Protein AF-A0A843CKK2-F1 (afdb_monomer_lite)

Secondary structure (DSSP, 8-state):
--------------------------------------------------SS-SSTT---PPEEE-HHHHH-S-B-TTSSBPGGGSTTTT----SSS-GGGPPPSSSPPTTBPTT-S-SEEE-TTS-EEESEEEEEEEEE---EEEEEESB--TTBTTPBPGGG--EEEEEEEEE-TT----BTTBGGGGGGEEEEEE-HHHHHTTSSSTTSTT-HHHHHHHS--TTSTTTTSSSPPGGG-EEEEEEEEE-STTTT-TTTTT--EEEEEEEEEEE------------GGG----TT---

Sequence (299 aa):
MNLGSGRIRHLTDLKIPITILSAALLLVSLGGDLGSFSTLASNGIAAASSLGSWNPNVNCTPTIVSIEQILGNQPNSMGGATQSGSIFNPGITSPVGSAKRWLTPGTTPQGWVSPGPPCTITNANGQVVSSFVEVHRVQRSYLLNEDYAVIYDPVNGGSSYPSGMNLSDTTTNIFTPGYTTCSSTNTTGCMHTIHMEFDHDWKAAGYCGPNTSCDPYAMAQATPSAYASNCQKTPVPSACFIDIQGFVYWDQDSSSDAIHSFSGWEIHPLTAWRISTASPSFSLAANPSSLSLLPGQSG

pLDDT: mean 81.95, std 24.3, range [29.44, 98.56]

Structure (mmCIF, N/CA/C/O backbone):
data_AF-A0A843CKK2-F1
#
_entry.id   AF-A0A843CKK2-F1
#
loop_
_atom_site.group_PDB
_atom_site.id
_atom_site.type_symbol
_atom_site.label_atom_id
_atom_site.label_alt_id
_atom_site.label_comp_id
_atom_site.label_asym_id
_atom_site.label_entity_id
_atom_site.label_seq_id
_atom_site.pdbx_PDB_ins_code
_atom_site.Cartn_x
_atom_site.Cartn_y
_atom_site.Cartn_z
_atom_site.occupancy
_atom_site.B_iso_or_equiv
_atom_site.auth_seq_id
_atom_site.auth_comp_id
_atom_site.auth_asym_id
_atom_site.auth_atom_id
_atom_site.pdbx_PDB_model_num
ATOM 1 N N . MET A 1 1 ? 45.906 58.363 -45.831 1.00 38.06 1 MET A N 1
ATOM 2 C CA . MET A 1 1 ? 45.612 57.596 -47.063 1.00 38.06 1 MET A CA 1
ATOM 3 C C . MET A 1 1 ? 44.356 56.784 -46.761 1.00 38.06 1 MET A C 1
ATOM 5 O O . MET A 1 1 ? 44.427 55.943 -45.883 1.00 38.06 1 MET A O 1
ATOM 9 N N . ASN A 1 2 ? 43.167 57.328 -47.052 1.00 31.45 2 ASN A N 1
ATOM 10 C CA . ASN A 1 2 ? 42.344 57.087 -48.260 1.00 31.45 2 ASN A CA 1
ATOM 11 C C . ASN A 1 2 ? 42.007 55.600 -48.473 1.00 31.45 2 ASN A C 1
ATOM 13 O O . ASN A 1 2 ? 42.931 54.804 -48.516 1.00 31.45 2 ASN A O 1
ATOM 17 N N . LEU A 1 3 ? 40.768 55.159 -48.722 1.00 36.25 3 LEU A N 1
ATOM 18 C CA . LEU A 1 3 ? 39.429 55.777 -48.806 1.00 36.25 3 LEU A CA 1
ATOM 19 C C . LEU A 1 3 ? 38.427 54.629 -49.096 1.00 36.25 3 LEU A C 1
ATOM 21 O O . LEU A 1 3 ? 38.821 53.627 -49.686 1.00 36.25 3 LEU A O 1
ATOM 25 N N . GLY A 1 4 ? 37.141 54.819 -48.781 1.00 33.06 4 GLY A N 1
ATOM 26 C CA . GLY A 1 4 ? 36.018 54.000 -49.280 1.00 33.06 4 GLY A CA 1
ATOM 27 C C . GLY A 1 4 ? 34.887 53.898 -48.248 1.00 33.06 4 GLY A C 1
ATOM 28 O O . GLY A 1 4 ? 34.908 52.993 -47.429 1.00 33.06 4 GLY A O 1
ATOM 29 N N . SER A 1 5 ? 34.055 54.928 -48.031 1.00 34.16 5 SER A N 1
ATOM 30 C CA . SER A 1 5 ? 32.858 55.343 -48.807 1.00 34.16 5 SER A CA 1
ATOM 31 C C . SER A 1 5 ? 31.752 54.261 -48.805 1.00 34.16 5 SER A C 1
ATOM 33 O O . SER A 1 5 ? 32.013 53.148 -49.228 1.00 34.16 5 SER A O 1
ATOM 35 N N . GLY A 1 6 ? 30.512 54.481 -48.349 1.00 29.44 6 GLY A N 1
ATOM 36 C CA . GLY A 1 6 ? 29.795 55.741 -48.197 1.00 29.44 6 GLY A CA 1
ATOM 37 C C . GLY A 1 6 ? 28.525 55.675 -47.332 1.00 29.44 6 GLY A C 1
ATOM 38 O O . GLY A 1 6 ? 28.128 54.652 -46.783 1.00 29.44 6 GLY A O 1
ATOM 39 N N . ARG A 1 7 ? 27.934 56.861 -47.206 1.00 35.97 7 ARG A N 1
ATOM 40 C CA . ARG A 1 7 ? 26.715 57.272 -46.486 1.00 35.97 7 ARG A CA 1
ATOM 41 C C . ARG A 1 7 ? 25.589 57.375 -47.545 1.00 35.97 7 ARG A C 1
ATOM 43 O O . ARG A 1 7 ? 25.933 57.648 -48.690 1.00 35.97 7 ARG A O 1
ATOM 50 N N . ILE A 1 8 ? 24.286 57.211 -47.249 1.00 35.25 8 ILE A N 1
ATOM 51 C CA . ILE A 1 8 ? 23.277 58.308 -47.204 1.00 35.25 8 ILE A CA 1
ATOM 52 C C . ILE A 1 8 ? 21.806 57.780 -47.274 1.00 35.25 8 ILE A C 1
ATOM 54 O O . ILE A 1 8 ? 21.480 57.005 -48.159 1.00 35.25 8 ILE A O 1
ATOM 58 N N . ARG A 1 9 ? 20.962 58.323 -46.367 1.00 32.75 9 ARG A N 1
ATOM 59 C CA . ARG A 1 9 ? 19.519 58.733 -46.394 1.00 32.75 9 ARG A CA 1
ATOM 60 C C . ARG A 1 9 ? 18.344 57.774 -46.720 1.00 32.75 9 ARG A C 1
ATOM 62 O O . ARG A 1 9 ? 18.149 57.326 -47.836 1.00 32.75 9 ARG A O 1
ATOM 69 N N . HIS A 1 10 ? 17.468 57.671 -45.712 1.00 33.56 10 HIS A N 1
ATOM 70 C CA . HIS A 1 10 ? 16.022 57.981 -45.650 1.00 33.56 10 HIS A CA 1
ATOM 71 C C . HIS A 1 10 ? 15.242 58.539 -46.875 1.00 33.56 10 HIS A C 1
ATOM 73 O O . HIS A 1 10 ? 15.675 59.526 -47.467 1.00 33.56 10 HIS A O 1
ATOM 79 N N . LEU A 1 11 ? 13.996 58.024 -46.998 1.00 34.25 11 LEU A N 1
ATOM 80 C CA . LEU A 1 11 ? 12.674 58.644 -47.308 1.00 34.25 11 LEU A CA 1
ATOM 81 C C . LEU A 1 11 ? 11.892 58.086 -48.528 1.00 34.25 11 LEU A C 1
ATOM 83 O O . LEU A 1 11 ? 12.338 58.176 -49.662 1.00 34.25 11 LEU A O 1
ATOM 87 N N . THR A 1 12 ? 10.685 57.592 -48.195 1.00 33.84 12 THR A N 1
ATOM 88 C CA . THR A 1 12 ? 9.353 57.747 -48.841 1.00 33.84 12 THR A CA 1
ATOM 89 C C . THR A 1 12 ? 9.099 57.320 -50.283 1.00 33.84 12 THR A C 1
ATOM 91 O O . THR A 1 12 ? 9.665 57.887 -51.205 1.00 33.84 12 THR A O 1
ATOM 94 N N . ASP A 1 13 ? 8.115 56.423 -50.445 1.00 32.38 13 ASP A N 1
ATOM 95 C CA . ASP A 1 13 ? 6.861 56.572 -51.226 1.00 32.38 13 ASP A CA 1
ATOM 96 C C . ASP A 1 13 ? 6.210 55.163 -51.343 1.00 32.38 13 ASP A C 1
ATOM 98 O O . ASP A 1 13 ? 6.929 54.176 -51.417 1.00 32.38 13 ASP A O 1
ATOM 102 N N . LEU A 1 14 ? 4.891 54.908 -51.285 1.00 32.91 14 LEU A N 1
ATOM 103 C CA . LEU A 1 14 ? 3.842 55.462 -52.143 1.00 32.91 14 LEU A CA 1
ATOM 104 C C . LEU A 1 14 ? 2.416 54.982 -51.695 1.00 32.91 14 LEU A C 1
ATOM 106 O O . LEU A 1 14 ? 2.149 53.788 -51.650 1.00 32.91 14 LEU A O 1
ATOM 110 N N . LYS A 1 15 ? 1.527 55.948 -51.404 1.00 30.61 15 LYS A N 1
ATOM 111 C CA . LYS A 1 15 ? 0.087 56.132 -51.770 1.00 30.61 15 LYS A CA 1
ATOM 112 C C . LYS A 1 15 ? -1.021 55.063 -51.533 1.00 30.61 15 LYS A C 1
ATOM 114 O O . LYS A 1 15 ? -1.020 53.978 -52.098 1.00 30.61 15 LYS A O 1
ATOM 119 N N . ILE A 1 16 ? -2.076 55.529 -50.840 1.00 39.84 16 ILE A N 1
ATOM 120 C CA . ILE A 1 16 ? -3.481 55.041 -50.753 1.00 39.84 16 ILE A CA 1
ATOM 121 C C . ILE A 1 16 ? -4.304 55.650 -51.930 1.00 39.84 16 ILE A C 1
ATOM 123 O O . ILE A 1 16 ? -3.901 56.713 -52.417 1.00 39.84 16 ILE A O 1
ATOM 127 N N . PRO A 1 17 ? -5.427 55.051 -52.408 1.00 41.12 17 PRO A N 1
ATOM 128 C CA . PRO A 1 17 ? -6.765 55.527 -51.990 1.00 41.12 17 PRO A CA 1
ATOM 129 C C . PRO A 1 17 ? -7.879 54.451 -51.851 1.00 41.12 17 PRO A C 1
ATOM 131 O O . PRO A 1 17 ? -7.793 53.337 -52.356 1.00 41.12 17 PRO A O 1
ATOM 134 N N . ILE A 1 18 ? -8.940 54.864 -51.145 1.00 43.78 18 ILE A N 1
ATOM 135 C CA . ILE A 1 18 ? -10.188 54.190 -50.725 1.00 43.78 18 ILE A CA 1
ATOM 136 C C . ILE A 1 18 ? -11.327 54.441 -51.738 1.00 43.78 18 ILE A C 1
ATOM 138 O O . ILE A 1 18 ? -11.412 55.559 -52.245 1.00 43.78 18 ILE A O 1
ATOM 142 N N . THR A 1 19 ? -12.282 53.510 -51.934 1.00 35.22 19 THR A N 1
ATOM 143 C CA . THR A 1 19 ? -13.713 53.853 -52.187 1.00 35.22 19 THR A CA 1
ATOM 144 C C . THR A 1 19 ? -14.697 52.699 -51.891 1.00 35.22 19 THR A C 1
ATOM 146 O O . THR A 1 19 ? -14.355 51.529 -52.017 1.00 35.22 19 THR A O 1
ATOM 149 N N . ILE A 1 20 ? -15.911 53.077 -51.466 1.00 39.88 20 ILE A N 1
ATOM 150 C CA . ILE A 1 20 ? -17.022 52.323 -50.837 1.00 39.88 20 ILE A CA 1
ATOM 151 C C . ILE A 1 20 ? -18.210 52.192 -51.817 1.00 39.88 20 ILE A C 1
ATOM 153 O O . ILE A 1 20 ? -18.406 53.106 -52.616 1.00 39.88 20 ILE A O 1
ATOM 157 N N . LEU A 1 21 ? -19.075 51.170 -51.682 1.00 30.28 21 LEU A N 1
ATOM 158 C CA . LEU A 1 21 ? -20.507 51.295 -52.026 1.00 30.28 21 LEU A CA 1
ATOM 159 C C . LEU A 1 21 ? -21.414 50.399 -51.149 1.00 30.28 21 LEU A C 1
ATOM 161 O O . LEU A 1 21 ? -21.085 49.249 -50.872 1.00 30.28 21 LEU A O 1
ATOM 165 N N . SER A 1 22 ? -22.555 50.956 -50.735 1.00 36.00 22 SER A N 1
ATOM 166 C CA . SER A 1 22 ? -23.538 50.442 -49.763 1.00 36.00 22 SER A CA 1
ATOM 167 C C . SER A 1 22 ? -24.896 50.156 -50.430 1.00 36.00 22 SER A C 1
AT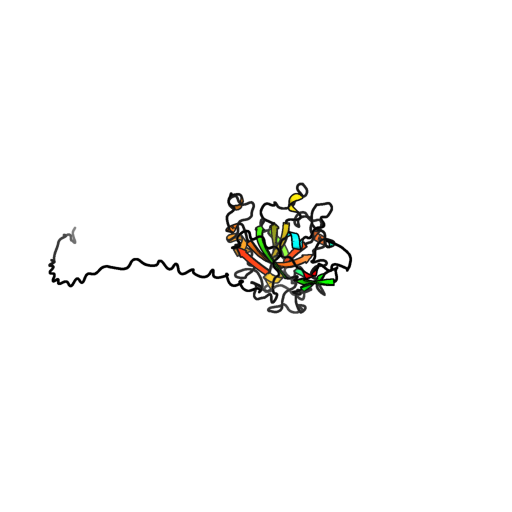OM 169 O O . SER A 1 22 ? -25.231 50.871 -51.370 1.00 36.00 22 SER A O 1
ATOM 171 N N . ALA A 1 23 ? -25.728 49.246 -49.892 1.00 30.91 23 ALA A N 1
ATOM 172 C CA . ALA A 1 23 ? -27.203 49.378 -49.856 1.00 30.91 23 ALA A CA 1
ATOM 173 C C . ALA A 1 23 ? -27.867 48.321 -48.945 1.00 30.91 23 ALA A C 1
ATOM 175 O O . ALA A 1 23 ? -27.452 47.168 -48.894 1.00 30.91 23 ALA A O 1
ATOM 176 N N . ALA A 1 24 ? -28.899 48.760 -48.224 1.00 35.34 24 ALA A N 1
ATOM 177 C CA . ALA A 1 24 ? -29.603 48.094 -47.131 1.00 35.34 24 ALA A CA 1
ATOM 178 C C . ALA A 1 24 ? -30.862 47.322 -47.573 1.00 35.34 24 ALA A C 1
ATOM 180 O O . ALA A 1 24 ? -31.474 47.676 -48.577 1.00 35.34 24 ALA A O 1
ATOM 181 N N . LEU A 1 25 ? -31.334 46.384 -46.738 1.00 33.25 25 LEU A N 1
ATOM 182 C CA . LEU A 1 25 ? -32.773 46.170 -46.536 1.00 33.25 25 LEU A CA 1
ATOM 183 C C . LEU A 1 25 ? -33.059 45.723 -45.092 1.00 33.25 25 LEU A C 1
ATOM 185 O O . LEU A 1 25 ? -32.500 44.745 -44.602 1.00 33.25 25 LEU A O 1
ATOM 189 N N . LEU A 1 26 ? -33.927 46.485 -44.428 1.00 34.00 26 LEU A N 1
ATOM 190 C CA . LEU A 1 26 ? -34.445 46.290 -43.076 1.00 34.00 26 LEU A CA 1
ATOM 191 C C . LEU A 1 26 ? -35.888 45.766 -43.203 1.00 34.00 26 LEU A C 1
ATOM 193 O O . LEU A 1 26 ? -36.669 46.352 -43.952 1.00 34.00 26 LEU A O 1
ATOM 197 N N . LEU A 1 27 ? -36.265 44.724 -42.460 1.00 33.16 27 LEU A N 1
ATOM 198 C CA . LEU A 1 27 ? -37.665 44.335 -42.235 1.00 33.16 27 LEU A CA 1
ATOM 199 C C . LEU A 1 27 ? -37.883 44.127 -40.730 1.00 33.16 27 LEU A C 1
ATOM 201 O O . LEU A 1 27 ? -37.124 43.420 -40.073 1.00 33.16 27 LEU A O 1
ATOM 205 N N . VAL A 1 28 ? -38.903 44.806 -40.200 1.00 38.19 28 VAL A N 1
ATOM 206 C CA . VAL A 1 28 ? -39.280 44.907 -38.781 1.00 38.19 28 VAL A CA 1
ATOM 207 C C . VAL A 1 28 ? -40.579 44.137 -38.529 1.00 38.19 28 VAL A C 1
ATOM 209 O O . VAL A 1 28 ? -41.526 44.291 -39.295 1.00 38.19 28 VAL A O 1
ATOM 212 N N . SER A 1 29 ? -40.651 43.370 -37.434 1.00 33.25 29 SER A N 1
ATOM 213 C CA . SER A 1 29 ? -41.799 43.240 -36.493 1.00 33.25 29 SER A CA 1
ATOM 214 C C . SER A 1 29 ? -41.454 42.157 -35.448 1.00 33.25 29 SER A C 1
ATOM 216 O O . SER A 1 29 ? -41.072 41.056 -35.816 1.00 33.25 29 SER A O 1
ATOM 218 N N . LEU A 1 30 ? -41.234 42.482 -34.166 1.00 38.78 30 LEU A N 1
ATOM 219 C CA . LEU A 1 30 ? -42.186 42.703 -33.058 1.00 38.78 30 LEU A CA 1
ATOM 220 C C . LEU A 1 30 ? -43.120 41.516 -32.751 1.00 38.78 30 LEU A C 1
ATOM 222 O O . LEU A 1 30 ? -44.099 41.304 -33.457 1.00 38.78 30 LEU A O 1
ATOM 226 N N . GLY A 1 31 ? -42.873 40.867 -31.603 1.00 32.88 31 GLY A N 1
ATOM 227 C CA . GLY A 1 31 ? -43.899 40.198 -30.793 1.00 32.88 31 GLY A CA 1
ATOM 228 C C . GLY A 1 31 ? -43.582 38.759 -30.377 1.00 32.88 31 GLY A C 1
ATOM 229 O O . GLY A 1 31 ? -43.724 37.852 -31.188 1.00 32.88 31 GLY A O 1
ATOM 230 N N . GLY A 1 32 ? -43.248 38.544 -29.096 1.00 32.09 32 GLY A N 1
ATOM 231 C CA . GLY A 1 32 ? -43.342 37.221 -28.466 1.00 32.09 32 GLY A CA 1
ATOM 232 C C . GLY A 1 32 ? -42.340 36.936 -27.346 1.00 32.09 32 GLY A C 1
ATOM 233 O O . GLY A 1 32 ? -41.494 36.066 -27.502 1.00 32.09 32 GLY A O 1
ATOM 234 N N . ASP A 1 33 ? -42.457 37.630 -26.212 1.00 42.53 33 ASP A N 1
ATOM 235 C CA . ASP A 1 33 ? -41.947 37.137 -24.925 1.00 42.53 33 ASP A CA 1
ATOM 236 C C . ASP A 1 33 ? -42.843 35.974 -24.477 1.00 42.53 33 ASP A C 1
ATOM 238 O O . ASP A 1 33 ? -43.975 36.230 -24.079 1.00 42.53 33 ASP A O 1
ATOM 242 N N . LEU A 1 34 ? -42.379 34.722 -24.556 1.00 37.19 34 LEU A N 1
ATOM 243 C CA . LEU A 1 34 ? -42.888 33.591 -23.765 1.00 37.19 34 LEU A CA 1
ATOM 244 C C . LEU A 1 34 ? -41.840 32.461 -23.722 1.00 37.19 34 LEU A C 1
ATOM 246 O O . LEU A 1 34 ? -41.624 31.761 -24.707 1.00 37.19 34 LEU A O 1
ATOM 250 N N . GLY A 1 35 ? -41.268 32.231 -22.536 1.00 34.62 35 GLY A N 1
ATOM 251 C CA . GLY A 1 35 ? -40.745 30.922 -22.135 1.00 34.62 35 GLY A CA 1
ATOM 252 C C . GLY A 1 35 ? -39.235 30.726 -22.245 1.00 34.62 35 GLY A C 1
ATOM 253 O O . GLY A 1 35 ? -38.755 30.019 -23.128 1.00 34.62 35 GLY A O 1
ATOM 254 N N . SER A 1 36 ? -38.494 31.222 -21.251 1.00 33.81 36 SER A N 1
ATOM 255 C CA . SER A 1 36 ? -37.243 30.588 -20.827 1.00 33.81 36 SER A CA 1
ATOM 256 C C . SER A 1 36 ? -37.541 29.152 -20.390 1.00 33.81 36 SER A C 1
ATOM 258 O O . SER A 1 36 ? -37.839 28.894 -19.225 1.00 33.81 36 SER A O 1
ATOM 260 N N . PHE A 1 37 ? -37.474 28.200 -21.316 1.00 36.06 37 PHE A N 1
ATOM 261 C CA . PHE A 1 37 ? -37.291 26.806 -20.946 1.00 36.06 37 PHE A CA 1
ATOM 262 C C . PHE A 1 37 ? -35.814 26.629 -20.634 1.00 36.06 37 PHE A C 1
ATOM 264 O O . PHE A 1 37 ? -34.988 26.411 -21.517 1.00 36.06 37 PHE A O 1
ATOM 271 N N . SER A 1 38 ? -35.491 26.753 -19.347 1.00 35.84 38 SER A N 1
ATOM 272 C CA . SER A 1 38 ? -34.307 26.128 -18.781 1.00 35.84 38 SER A CA 1
ATOM 273 C C . SER A 1 38 ? -34.329 24.669 -19.218 1.00 35.84 38 SER A C 1
ATOM 275 O O . SER A 1 38 ? -35.110 23.870 -18.699 1.00 35.84 38 SER A O 1
ATOM 277 N N . THR A 1 39 ? -33.494 24.304 -20.189 1.00 33.16 39 THR A N 1
ATOM 278 C CA . THR A 1 39 ? -33.102 22.912 -20.344 1.00 33.16 39 THR A CA 1
ATOM 279 C C . THR A 1 39 ? -32.391 22.562 -19.049 1.00 33.16 39 THR A C 1
ATOM 281 O O . THR A 1 39 ? -31.235 22.934 -18.846 1.00 33.16 39 THR A O 1
ATOM 284 N N . LEU A 1 40 ? -33.129 21.920 -18.143 1.00 38.69 40 LEU A N 1
ATOM 285 C CA . LEU A 1 40 ? -32.581 21.078 -17.097 1.00 38.69 40 LEU A CA 1
ATOM 286 C C . LEU A 1 40 ? -31.635 20.123 -17.818 1.00 38.69 40 LEU A C 1
ATOM 288 O O . LEU A 1 40 ? -32.061 19.110 -18.371 1.00 38.69 40 LEU A O 1
ATOM 292 N N . ALA A 1 41 ? -30.358 20.498 -17.886 1.00 37.28 41 ALA A N 1
ATOM 293 C CA . ALA A 1 41 ? -29.301 19.549 -18.127 1.00 37.28 41 ALA A CA 1
ATOM 294 C C . ALA A 1 41 ? -29.445 18.564 -16.977 1.00 37.28 41 ALA A C 1
ATOM 296 O O . ALA A 1 41 ? -29.167 18.891 -15.822 1.00 37.28 41 ALA A O 1
ATOM 297 N N . SER A 1 42 ? -30.030 17.411 -17.299 1.00 37.25 42 SER A N 1
ATOM 298 C CA . SER A 1 42 ? -30.099 16.261 -16.423 1.00 37.25 42 SER A CA 1
ATOM 299 C C . SER A 1 42 ? -28.740 16.143 -15.769 1.00 37.25 42 SER A C 1
ATOM 301 O O . SER A 1 42 ? -27.744 16.048 -16.491 1.00 37.25 42 SER A O 1
ATOM 303 N N . ASN A 1 43 ? -28.718 16.204 -14.436 1.00 39.78 43 ASN A N 1
ATOM 304 C CA . ASN A 1 43 ? -27.580 15.797 -13.637 1.00 39.78 43 ASN A CA 1
ATOM 305 C C . ASN A 1 43 ? -27.019 14.540 -14.289 1.00 39.78 43 ASN A C 1
ATOM 307 O O . ASN A 1 43 ? -27.630 13.472 -14.211 1.00 39.78 43 ASN A O 1
ATOM 311 N N . GLY A 1 44 ? -25.896 14.696 -14.988 1.00 32.69 44 GLY A N 1
ATOM 312 C CA . GLY A 1 44 ? -25.059 13.576 -15.330 1.00 32.69 44 GLY A CA 1
ATOM 313 C C . GLY A 1 44 ? -24.655 13.030 -13.982 1.00 32.69 44 GLY A C 1
ATOM 314 O O . GLY A 1 44 ? -23.774 13.584 -13.331 1.00 32.69 44 GLY A O 1
ATOM 315 N N . ILE A 1 45 ? -25.377 12.009 -13.523 1.00 38.41 45 ILE A N 1
ATOM 316 C CA . ILE A 1 45 ? -24.856 11.058 -12.561 1.00 38.41 45 ILE A CA 1
ATOM 317 C C . ILE A 1 45 ? -23.510 10.703 -13.168 1.00 38.41 45 ILE A C 1
ATOM 319 O O . ILE A 1 45 ? -23.469 10.110 -14.248 1.00 38.41 45 ILE A O 1
ATOM 323 N N . ALA A 1 46 ? -22.436 11.213 -12.565 1.00 40.06 46 ALA A N 1
ATOM 324 C CA . ALA A 1 46 ? -21.094 10.839 -12.944 1.00 40.06 46 ALA A CA 1
ATOM 325 C C . ALA A 1 46 ? -21.114 9.315 -12.956 1.00 40.06 46 ALA A C 1
ATOM 327 O O . ALA A 1 46 ? -21.377 8.692 -11.925 1.00 40.06 46 ALA A O 1
ATOM 328 N N . ALA A 1 47 ? -20.998 8.739 -14.153 1.00 36.81 47 ALA A N 1
ATOM 329 C CA . ALA A 1 47 ? -20.915 7.306 -14.315 1.00 36.81 47 ALA A CA 1
ATOM 330 C C . ALA A 1 47 ? -19.845 6.838 -13.332 1.00 36.81 47 ALA A C 1
ATOM 332 O O . ALA A 1 47 ? -18.751 7.408 -13.338 1.00 36.81 47 ALA A O 1
ATOM 333 N N . ALA A 1 48 ? -20.198 5.899 -12.449 1.00 42.44 48 ALA A N 1
ATOM 334 C CA . ALA A 1 48 ? -19.264 5.292 -11.517 1.00 42.44 48 ALA A CA 1
ATOM 335 C C . ALA A 1 48 ? -18.003 4.933 -12.309 1.00 42.44 48 ALA A C 1
ATOM 337 O O . ALA A 1 48 ? -18.039 4.082 -13.201 1.00 42.44 48 ALA A O 1
ATOM 338 N N . SER A 1 49 ? -16.934 5.693 -12.073 1.00 45.12 49 SER A N 1
ATOM 339 C CA . SER A 1 49 ? -15.656 5.486 -12.728 1.00 45.12 49 SER A CA 1
ATOM 340 C C . SER A 1 49 ? -15.213 4.065 -12.401 1.00 45.12 49 SER A C 1
ATOM 342 O O . SER A 1 49 ? -15.386 3.606 -11.275 1.00 45.12 49 SER A O 1
ATOM 344 N N . SER A 1 50 ? -14.769 3.349 -13.435 1.00 47.09 50 SER A N 1
ATOM 345 C CA . SER A 1 50 ? -14.491 1.909 -13.460 1.00 47.09 50 SER A CA 1
ATOM 346 C C . SER A 1 50 ? -14.157 1.301 -12.090 1.00 47.09 50 SER A C 1
ATOM 348 O O . SER A 1 50 ? -13.105 1.608 -11.534 1.00 47.09 50 SER A O 1
ATOM 350 N N . LEU A 1 51 ? -15.007 0.387 -11.602 1.00 70.94 51 LEU A N 1
ATOM 351 C CA . LEU A 1 51 ? -14.824 -0.420 -10.379 1.00 70.94 51 LEU A CA 1
ATOM 352 C C . LEU A 1 51 ? -13.628 -1.400 -10.462 1.00 70.94 51 LEU A C 1
ATOM 354 O O . LEU A 1 51 ? -13.633 -2.443 -9.826 1.00 70.94 51 LEU A O 1
ATOM 358 N N . GLY A 1 52 ? -12.635 -1.134 -11.305 1.00 89.31 52 GLY A N 1
ATOM 359 C CA . GLY A 1 52 ? -11.451 -1.966 -11.475 1.00 89.31 52 GLY A CA 1
ATOM 360 C C . GLY A 1 52 ? -10.226 -1.325 -10.839 1.00 89.31 52 GLY A C 1
ATOM 361 O O . GLY A 1 52 ? -10.203 -0.129 -10.538 1.00 89.31 52 GLY A O 1
ATOM 362 N N . SER A 1 53 ? -9.184 -2.131 -10.675 1.00 95.81 53 SER A N 1
ATOM 363 C CA . SER A 1 53 ? -7.859 -1.628 -10.338 1.00 95.81 53 SER A CA 1
ATOM 364 C C . SER A 1 53 ? -7.372 -0.563 -11.333 1.00 95.81 53 SER A C 1
ATOM 366 O O . SER A 1 53 ? -7.536 -0.699 -12.547 1.00 95.81 53 SER A O 1
ATOM 368 N N . TRP A 1 54 ? -6.711 0.476 -10.824 1.00 96.94 54 TRP A N 1
ATOM 369 C CA . TRP A 1 54 ? -5.965 1.454 -11.621 1.00 96.94 54 TRP A CA 1
ATOM 370 C C . TRP A 1 54 ? -4.592 0.925 -12.046 1.00 96.94 54 TRP A C 1
ATOM 372 O O . TRP A 1 54 ? -3.963 1.498 -12.937 1.00 96.94 54 TRP A O 1
ATOM 382 N N . ASN A 1 55 ? -4.097 -0.141 -11.413 1.00 96.75 55 ASN A N 1
ATOM 383 C CA . ASN A 1 55 ? -2.894 -0.849 -11.839 1.00 96.75 55 ASN A CA 1
ATOM 384 C C . ASN A 1 55 ? -3.277 -1.997 -12.788 1.00 96.75 55 ASN A C 1
ATOM 386 O O . ASN A 1 55 ? -3.977 -2.915 -12.349 1.00 96.75 55 ASN A O 1
ATOM 390 N N . PRO A 1 56 ? -2.805 -2.000 -14.049 1.00 95.44 56 PRO A N 1
ATOM 391 C CA . PRO A 1 56 ? -3.145 -3.041 -15.020 1.00 95.44 56 PRO A CA 1
ATOM 392 C C . PRO A 1 56 ? -2.613 -4.431 -14.644 1.00 95.44 56 PRO A C 1
ATOM 394 O O . PRO A 1 56 ? -3.098 -5.424 -15.179 1.00 95.44 56 PRO A O 1
ATOM 397 N N . ASN A 1 57 ? -1.650 -4.521 -13.722 1.00 96.12 57 ASN A N 1
ATOM 398 C CA . ASN A 1 57 ? -1.143 -5.795 -13.216 1.00 96.12 57 ASN A CA 1
ATOM 399 C C . ASN A 1 57 ? -2.048 -6.395 -12.130 1.00 96.12 57 ASN A C 1
ATOM 401 O O . ASN A 1 57 ? -1.818 -7.520 -11.705 1.00 96.12 57 ASN A O 1
ATOM 405 N N . VAL A 1 58 ? -3.084 -5.694 -11.663 1.00 96.75 58 VAL A N 1
ATOM 406 C CA . VAL A 1 58 ? -4.012 -6.205 -10.644 1.00 96.75 58 VAL A CA 1
ATOM 407 C C . VAL A 1 58 ? -5.379 -6.433 -11.265 1.00 96.75 58 VAL A C 1
ATOM 409 O O . VAL A 1 58 ? -6.063 -5.493 -11.657 1.00 96.75 58 VAL A O 1
ATOM 412 N N . ASN A 1 59 ? -5.817 -7.689 -11.295 1.00 94.81 59 ASN A N 1
ATOM 413 C CA . ASN A 1 59 ? -7.131 -8.072 -11.815 1.00 94.81 59 ASN A CA 1
ATOM 414 C C . ASN A 1 59 ? -8.185 -8.217 -10.700 1.00 94.81 59 ASN A C 1
ATOM 416 O O . ASN A 1 59 ? -9.015 -9.125 -10.723 1.00 94.81 59 ASN A O 1
ATOM 420 N N . CYS A 1 60 ? -8.119 -7.344 -9.694 1.00 96.00 60 CYS A N 1
ATOM 421 C CA . CYS A 1 60 ? -9.074 -7.286 -8.593 1.00 96.00 60 CYS A CA 1
ATOM 422 C C . CYS A 1 60 ? -9.992 -6.066 -8.736 1.00 96.00 60 CYS A C 1
ATOM 424 O O . CYS A 1 60 ? -9.603 -5.017 -9.253 1.00 96.00 60 CYS A O 1
ATOM 426 N N . THR A 1 61 ? -11.226 -6.212 -8.258 1.00 95.56 61 THR A N 1
ATOM 427 C CA . THR A 1 61 ? -12.163 -5.100 -8.053 1.00 95.56 61 THR A CA 1
ATOM 428 C C . THR A 1 61 ? -11.969 -4.602 -6.622 1.00 95.56 61 THR A C 1
ATOM 430 O O . THR A 1 61 ? -12.139 -5.405 -5.703 1.00 95.56 61 THR A O 1
ATOM 433 N N . PRO A 1 62 ? -11.576 -3.338 -6.398 1.00 95.44 62 PRO A N 1
ATOM 434 C CA . PRO A 1 62 ? -11.402 -2.826 -5.050 1.00 95.44 62 PRO A CA 1
ATOM 435 C C . PRO A 1 62 ? -12.748 -2.660 -4.346 1.00 95.44 62 PRO A C 1
ATOM 437 O O . PRO A 1 62 ? -13.746 -2.257 -4.950 1.00 95.44 62 PRO A O 1
ATOM 440 N N . THR A 1 63 ? -12.748 -2.884 -3.037 1.00 95.44 63 THR A N 1
ATOM 441 C CA . THR A 1 63 ? -13.825 -2.413 -2.161 1.00 95.44 63 THR A CA 1
ATOM 442 C C . THR A 1 63 ? -13.415 -1.082 -1.550 1.00 95.44 63 THR A C 1
ATOM 444 O O . THR A 1 63 ? -12.340 -0.979 -0.961 1.00 95.44 63 THR A O 1
ATOM 447 N N . ILE A 1 64 ? -14.274 -0.068 -1.664 1.00 95.94 64 ILE A N 1
ATOM 448 C CA . ILE A 1 64 ? -14.040 1.223 -1.010 1.00 95.94 64 ILE A CA 1
ATOM 449 C C . ILE A 1 64 ? -14.191 1.046 0.502 1.00 95.94 64 ILE A C 1
ATOM 451 O O . ILE A 1 64 ? -15.244 0.602 0.969 1.00 95.94 64 ILE A O 1
ATOM 455 N N . VAL A 1 65 ? -13.153 1.409 1.251 1.00 96.38 65 VAL A N 1
ATOM 456 C CA . VAL A 1 65 ? -13.115 1.343 2.717 1.00 96.38 65 VAL A CA 1
ATOM 457 C C . VAL A 1 65 ? -12.449 2.587 3.312 1.00 96.38 65 VAL A C 1
ATOM 459 O O . VAL A 1 65 ? -11.749 3.325 2.619 1.00 96.38 65 VAL A O 1
ATOM 462 N N . SER A 1 66 ? -12.646 2.821 4.608 1.00 97.44 66 SER A N 1
ATOM 463 C CA . SER A 1 66 ? -11.847 3.771 5.391 1.00 97.44 66 SER A CA 1
ATOM 464 C C . SER A 1 66 ? -10.664 3.081 6.078 1.00 97.44 66 SER A C 1
ATOM 466 O O . SER A 1 66 ? -10.635 1.854 6.208 1.00 97.44 66 SER A O 1
ATOM 468 N N . ILE A 1 67 ? -9.705 3.871 6.570 1.00 98.12 67 ILE A N 1
ATOM 469 C CA . ILE A 1 67 ? -8.596 3.360 7.392 1.00 98.12 67 ILE A CA 1
ATOM 470 C C . ILE A 1 67 ? -9.148 2.634 8.625 1.00 98.12 67 ILE A C 1
ATOM 472 O O . ILE A 1 67 ? -8.745 1.517 8.924 1.00 98.12 67 ILE A O 1
ATOM 476 N N . GLU A 1 68 ? -10.138 3.215 9.295 1.00 98.00 68 GLU A N 1
ATOM 477 C CA . GLU A 1 68 ? -10.767 2.653 10.493 1.00 98.00 68 GLU A CA 1
ATOM 478 C C . GLU A 1 68 ? -11.478 1.324 10.209 1.00 98.00 68 GLU A C 1
ATOM 480 O O . GLU A 1 68 ? -11.502 0.445 11.065 1.00 98.00 68 GLU A O 1
ATOM 485 N N . GLN A 1 69 ? -12.036 1.137 9.008 1.00 98.12 69 GLN A N 1
ATOM 486 C CA . GLN A 1 69 ? -12.624 -0.150 8.619 1.00 98.12 69 GLN A CA 1
ATOM 487 C C . GLN A 1 69 ? -11.561 -1.241 8.442 1.00 98.12 69 GLN A C 1
ATOM 489 O O . GLN A 1 69 ? -11.841 -2.404 8.732 1.00 98.12 69 GLN A O 1
ATOM 494 N N . ILE A 1 70 ? -10.352 -0.877 8.000 1.00 98.44 70 ILE A N 1
ATOM 495 C CA . ILE A 1 70 ? -9.213 -1.799 7.915 1.00 98.44 70 ILE A CA 1
ATOM 496 C C . ILE A 1 70 ? -8.667 -2.109 9.309 1.00 98.44 70 ILE A C 1
ATOM 498 O O . ILE A 1 70 ? -8.478 -3.275 9.643 1.00 98.44 70 ILE A O 1
ATOM 502 N N . LEU A 1 71 ? -8.453 -1.085 10.136 1.00 98.31 71 LEU A N 1
ATOM 503 C CA . LEU A 1 71 ? -7.903 -1.224 11.488 1.00 98.31 71 LEU A CA 1
ATOM 504 C C . LEU A 1 71 ? -8.875 -1.921 12.453 1.00 98.31 71 LEU A C 1
ATOM 506 O O . LEU A 1 71 ? -8.456 -2.609 13.384 1.00 98.31 71 LEU A O 1
ATOM 510 N N . GLY A 1 72 ? -10.179 -1.765 12.233 1.00 97.56 72 GLY A N 1
ATOM 511 C CA . GLY A 1 72 ? -11.207 -2.320 13.097 1.00 97.56 72 GLY A CA 1
ATOM 512 C C . GLY A 1 72 ? -11.426 -1.504 14.370 1.00 97.56 72 GLY A C 1
ATOM 513 O O . GLY A 1 72 ? -11.180 -0.301 14.419 1.00 97.56 72 GLY A O 1
ATOM 514 N N . ASN A 1 73 ? -11.939 -2.152 15.418 1.00 95.88 73 ASN A N 1
ATOM 515 C CA . ASN A 1 73 ? -12.420 -1.465 16.626 1.00 95.88 73 ASN A CA 1
ATOM 516 C C . ASN A 1 73 ? -11.743 -1.903 17.936 1.00 95.88 73 ASN A C 1
ATOM 518 O O . ASN A 1 73 ? -12.195 -1.509 19.011 1.00 95.88 73 ASN A O 1
ATOM 522 N N . GLN A 1 74 ? -10.678 -2.707 17.864 1.00 97.44 74 GLN A N 1
ATOM 523 C CA . GLN A 1 74 ? -9.962 -3.206 19.042 1.00 97.44 74 GLN A CA 1
ATOM 524 C C . GLN A 1 74 ? -8.528 -2.661 19.085 1.00 97.44 74 GLN A C 1
ATOM 526 O O . GLN A 1 74 ? -7.649 -3.232 18.429 1.00 97.44 74 GLN A O 1
ATOM 531 N N . PRO A 1 75 ? -8.274 -1.591 19.860 1.00 96.56 75 PRO A N 1
ATOM 532 C CA . PRO A 1 75 ? -6.923 -1.117 20.108 1.00 96.56 75 PRO A CA 1
ATOM 533 C C . PRO A 1 75 ? -6.187 -2.018 21.114 1.00 96.56 75 PRO A C 1
ATOM 535 O O . PRO A 1 75 ? -6.789 -2.597 22.021 1.00 96.56 75 PRO A O 1
ATOM 538 N N . ASN A 1 76 ? -4.868 -2.104 20.978 1.00 95.31 76 ASN A N 1
ATOM 539 C CA . ASN A 1 76 ? -3.960 -2.692 21.956 1.00 95.31 76 ASN A CA 1
ATOM 540 C C . ASN A 1 76 ? -3.577 -1.669 23.046 1.00 95.31 76 ASN A C 1
ATOM 542 O O . ASN A 1 76 ? -4.029 -0.522 23.048 1.00 95.31 76 ASN A O 1
ATOM 546 N N . SER A 1 77 ? -2.727 -2.073 23.993 1.00 94.25 77 SER A N 1
ATOM 547 C CA . SER A 1 77 ? -2.293 -1.226 25.118 1.00 94.25 77 SER A CA 1
ATOM 548 C C . SER A 1 77 ? -1.492 0.018 24.712 1.00 94.25 77 SER A C 1
ATOM 550 O O . SER A 1 77 ? -1.375 0.943 25.514 1.00 94.25 77 SER A O 1
ATOM 552 N N . MET A 1 78 ? -0.961 0.061 23.489 1.00 93.69 78 MET A N 1
ATOM 553 C CA . MET A 1 78 ? -0.256 1.210 22.910 1.00 93.69 78 MET A CA 1
ATOM 554 C C . MET A 1 78 ? -1.170 2.059 22.012 1.00 93.69 78 MET A C 1
ATOM 556 O O . MET A 1 78 ? -0.729 3.049 21.437 1.00 93.69 78 MET A O 1
ATOM 560 N N . GLY A 1 79 ? -2.454 1.701 21.911 1.00 94.75 79 GLY A N 1
ATOM 561 C CA . GLY A 1 79 ? -3.475 2.427 21.161 1.00 94.75 79 GLY A CA 1
ATOM 562 C C . GLY A 1 79 ? -3.586 2.053 19.683 1.00 94.75 79 GLY A C 1
ATOM 563 O O . GLY A 1 79 ? -4.542 2.486 19.047 1.00 94.75 79 GLY A O 1
ATOM 564 N N . GLY A 1 80 ? -2.658 1.264 19.137 1.00 96.31 80 GLY A N 1
ATOM 565 C CA . GLY A 1 80 ? -2.728 0.778 17.758 1.00 96.31 80 GLY A CA 1
ATOM 566 C C . GLY A 1 80 ? -3.629 -0.443 17.604 1.00 96.31 80 GLY A C 1
ATOM 567 O O . GLY A 1 80 ? -4.068 -1.037 18.587 1.00 96.31 80 GLY A O 1
ATOM 568 N N . ALA A 1 81 ? -3.951 -0.808 16.368 1.00 97.69 81 ALA A N 1
ATOM 569 C CA . ALA A 1 81 ? -4.933 -1.847 16.089 1.00 97.69 81 ALA A CA 1
ATOM 570 C C . ALA A 1 81 ? -4.414 -3.267 16.366 1.00 97.69 81 ALA A C 1
ATOM 572 O O . ALA A 1 81 ? -3.251 -3.601 16.142 1.00 97.69 81 ALA A O 1
ATOM 573 N N . THR A 1 82 ? -5.316 -4.134 16.819 1.00 98.19 82 THR A N 1
ATOM 574 C CA . THR A 1 82 ? -5.076 -5.581 16.913 1.00 98.19 82 THR A CA 1
ATOM 575 C C . THR A 1 82 ? -5.528 -6.296 15.639 1.00 98.19 82 THR A C 1
ATOM 577 O O . THR A 1 82 ? -6.437 -5.837 14.943 1.00 98.19 82 THR A O 1
ATOM 580 N N . GLN A 1 83 ? -4.955 -7.472 15.356 1.00 97.94 83 GLN A N 1
ATOM 581 C CA . GLN A 1 83 ? -5.411 -8.318 14.248 1.00 97.94 83 GLN A CA 1
ATOM 582 C C . GLN A 1 83 ? -6.892 -8.684 14.418 1.00 97.94 83 GLN A C 1
ATOM 584 O O . GLN A 1 83 ? -7.691 -8.513 13.503 1.00 97.94 83 GLN A O 1
ATOM 589 N N . SER A 1 84 ? -7.287 -9.129 15.618 1.00 97.62 84 SER A N 1
ATOM 590 C CA . SER A 1 84 ? -8.641 -9.614 15.912 1.00 97.62 84 SER A CA 1
ATOM 591 C C . SER A 1 84 ? -9.737 -8.560 15.802 1.00 97.62 84 SER A C 1
ATOM 593 O O . SER A 1 84 ? -10.899 -8.923 15.631 1.00 97.62 84 SER A O 1
ATOM 595 N N . GLY A 1 85 ? -9.388 -7.275 15.894 1.00 97.31 85 GLY A N 1
ATOM 596 C CA . GLY A 1 85 ? -10.342 -6.177 15.765 1.00 97.31 85 GLY A CA 1
ATOM 597 C C . GLY A 1 85 ? -10.848 -5.942 14.347 1.00 97.31 85 GLY A C 1
ATOM 598 O O . GLY A 1 85 ? -11.872 -5.280 14.180 1.00 97.31 85 GLY A O 1
ATOM 599 N N . SER A 1 86 ? -10.142 -6.454 13.340 1.00 98.25 86 SER A N 1
ATOM 600 C CA . SER A 1 86 ? -10.397 -6.159 11.935 1.00 98.25 86 SER A CA 1
ATOM 601 C C . SER A 1 86 ? -11.237 -7.231 11.248 1.00 98.25 86 SER A C 1
ATOM 603 O O . SER A 1 86 ? -11.055 -8.433 11.458 1.00 98.25 86 SER A O 1
ATOM 605 N N . ILE A 1 87 ? -12.102 -6.798 10.326 1.00 97.06 87 ILE A N 1
ATOM 606 C CA . ILE A 1 87 ? -12.832 -7.697 9.420 1.00 97.06 87 ILE A CA 1
ATOM 607 C C . ILE A 1 87 ? -11.907 -8.431 8.443 1.00 97.06 87 ILE A C 1
ATOM 609 O O . ILE A 1 87 ? -12.343 -9.400 7.821 1.00 97.06 87 ILE A O 1
ATOM 613 N N . PHE A 1 88 ? -10.662 -7.968 8.305 1.00 98.00 88 PHE A N 1
ATOM 614 C CA . PHE A 1 88 ? -9.647 -8.553 7.441 1.00 98.00 88 PHE A CA 1
ATOM 615 C C . PHE A 1 88 ? -8.841 -9.650 8.142 1.00 98.00 88 PHE A C 1
ATOM 617 O O . PHE A 1 88 ? -8.072 -10.315 7.471 1.00 98.00 88 PHE A O 1
ATOM 624 N N . ASN A 1 89 ? -9.010 -9.893 9.448 1.00 97.75 89 ASN A N 1
ATOM 625 C CA . ASN A 1 89 ? -8.333 -10.977 10.176 1.00 97.75 89 ASN A CA 1
ATOM 626 C C . ASN A 1 89 ? -8.549 -12.342 9.487 1.00 97.75 89 ASN A C 1
ATOM 628 O O . ASN A 1 89 ? -9.714 -12.723 9.343 1.00 97.75 89 ASN A O 1
ATOM 632 N N . PRO A 1 90 ? -7.504 -13.104 9.096 1.00 95.75 90 PRO A N 1
ATOM 633 C CA . PRO A 1 90 ? -6.087 -12.960 9.480 1.00 95.75 90 PRO A CA 1
ATOM 634 C C . PRO A 1 90 ? -5.197 -12.145 8.536 1.00 95.75 90 PRO A C 1
ATOM 636 O O . PRO A 1 90 ? -4.012 -11.986 8.812 1.00 95.75 90 PRO A O 1
ATOM 639 N N . GLY A 1 91 ? -5.745 -11.610 7.455 1.00 94.62 91 GLY A N 1
ATOM 640 C CA . GLY A 1 91 ? -5.017 -10.982 6.364 1.00 94.62 91 GLY A CA 1
ATOM 641 C C . GLY A 1 91 ? -4.749 -11.978 5.240 1.00 94.62 91 GLY A C 1
ATOM 642 O O . GLY A 1 91 ? -5.226 -13.116 5.249 1.00 94.62 91 GLY A O 1
ATOM 643 N N . ILE A 1 92 ? -4.000 -11.532 4.237 1.00 96.56 92 ILE A N 1
ATOM 644 C CA . ILE A 1 92 ? -3.545 -12.399 3.152 1.00 96.56 92 ILE A CA 1
ATOM 645 C C . ILE A 1 92 ? -2.397 -13.280 3.650 1.00 96.56 92 ILE A C 1
ATOM 647 O O . ILE A 1 92 ? -1.478 -12.800 4.307 1.00 96.56 92 ILE A O 1
ATOM 651 N N . THR A 1 93 ? -2.409 -14.555 3.267 1.00 95.56 93 THR A N 1
ATOM 652 C CA . THR A 1 93 ? -1.295 -15.483 3.478 1.00 95.56 93 THR A CA 1
ATOM 653 C C . THR A 1 93 ? -0.775 -16.017 2.147 1.00 95.56 93 THR A C 1
ATOM 655 O O . THR A 1 93 ? -1.510 -16.113 1.161 1.00 95.56 93 THR A O 1
ATOM 658 N N . SER A 1 94 ? 0.508 -16.366 2.118 1.00 95.56 94 SER A N 1
ATOM 659 C CA . SER A 1 94 ? 1.166 -17.028 0.995 1.00 95.56 94 SER A CA 1
ATOM 660 C C . SER A 1 94 ? 1.571 -18.451 1.393 1.00 95.56 94 SER A C 1
ATOM 662 O O . SER A 1 94 ? 1.764 -18.745 2.574 1.00 95.56 94 SER A O 1
ATOM 664 N N . PRO A 1 95 ? 1.707 -19.373 0.425 1.00 95.62 95 PRO A N 1
ATOM 665 C CA . PRO A 1 95 ? 2.169 -20.736 0.703 1.00 95.62 95 PRO A CA 1
ATOM 666 C C . PRO A 1 95 ? 3.669 -20.811 1.042 1.00 95.62 95 PRO A C 1
ATOM 668 O O . PRO A 1 95 ? 4.134 -21.815 1.577 1.00 95.62 95 PRO A O 1
ATOM 671 N N . VAL A 1 96 ? 4.431 -19.774 0.695 1.00 96.56 96 VAL A N 1
ATOM 672 C CA . VAL A 1 96 ? 5.867 -19.623 0.948 1.00 96.56 96 VAL A CA 1
ATOM 673 C C . VAL A 1 96 ? 6.191 -18.132 1.003 1.00 96.56 96 VAL A C 1
ATOM 675 O O . VAL A 1 96 ? 5.447 -17.333 0.433 1.00 96.56 96 VAL A O 1
ATOM 678 N N . GLY A 1 97 ? 7.291 -17.766 1.661 1.00 94.31 97 GLY A N 1
ATOM 679 C CA . GLY A 1 97 ? 7.736 -16.375 1.732 1.00 94.31 97 GLY A CA 1
ATOM 680 C C . GLY A 1 97 ? 6.683 -15.455 2.346 1.00 94.31 97 GLY A C 1
ATOM 681 O O . GLY A 1 97 ? 5.877 -15.901 3.166 1.00 94.31 97 GLY A O 1
ATOM 682 N N . SER A 1 98 ? 6.680 -14.190 1.938 1.00 95.50 98 SER A N 1
ATOM 683 C CA . SER A 1 98 ? 5.755 -13.183 2.455 1.00 95.50 98 SER A CA 1
ATOM 684 C C . SER A 1 98 ? 4.699 -12.781 1.431 1.00 95.50 98 SER A C 1
ATOM 686 O O . SER A 1 98 ? 5.005 -12.383 0.306 1.00 95.50 98 SER A O 1
ATOM 688 N N . ALA A 1 99 ? 3.427 -12.819 1.833 1.00 95.69 99 ALA A N 1
ATOM 689 C CA . ALA A 1 99 ? 2.323 -12.482 0.941 1.00 95.69 99 ALA A CA 1
ATOM 690 C C . ALA A 1 99 ? 2.302 -10.999 0.540 1.00 95.69 99 ALA A C 1
ATOM 692 O O . ALA A 1 99 ? 1.772 -10.669 -0.519 1.00 95.69 99 ALA A O 1
ATOM 693 N N . LYS A 1 100 ? 2.920 -10.124 1.345 1.00 93.81 100 LYS A N 1
ATOM 694 C CA . LYS A 1 100 ? 3.022 -8.688 1.055 1.00 93.81 100 LYS A CA 1
ATOM 695 C C . LYS A 1 100 ? 3.910 -8.379 -0.153 1.00 93.81 100 LYS A C 1
ATOM 697 O O . LYS A 1 100 ? 3.685 -7.401 -0.854 1.00 93.81 100 LYS A O 1
ATOM 702 N N . ARG A 1 101 ? 4.851 -9.275 -0.467 1.00 96.94 101 ARG A N 1
ATOM 703 C CA . ARG A 1 101 ? 5.735 -9.185 -1.642 1.00 96.94 101 ARG A CA 1
ATOM 704 C C . ARG A 1 101 ? 5.103 -9.781 -2.899 1.00 96.94 101 ARG A C 1
ATOM 706 O O . ARG A 1 101 ? 5.602 -9.595 -4.006 1.00 96.94 101 ARG A O 1
ATOM 713 N N . TRP A 1 102 ? 4.025 -10.551 -2.751 1.00 97.94 102 TRP A N 1
ATOM 714 C CA . TRP A 1 102 ? 3.561 -11.478 -3.777 1.00 97.94 102 TRP A CA 1
ATOM 715 C C . TRP A 1 102 ? 3.121 -10.755 -5.055 1.00 97.94 102 TRP A C 1
ATOM 717 O O . TRP A 1 102 ? 2.223 -9.910 -5.049 1.00 97.94 102 TRP A O 1
ATOM 727 N N . LEU A 1 103 ? 3.768 -11.086 -6.174 1.00 98.12 103 LEU A N 1
ATOM 728 C CA . LEU A 1 103 ? 3.424 -10.543 -7.484 1.00 98.12 103 LEU A CA 1
ATOM 729 C C . LEU A 1 103 ? 2.144 -11.182 -8.024 1.00 98.12 103 LEU A C 1
ATOM 731 O O . LEU A 1 103 ? 1.812 -12.323 -7.710 1.00 98.12 103 LEU A O 1
ATOM 735 N N . THR A 1 104 ? 1.452 -10.460 -8.893 1.00 97.00 104 THR A N 1
ATOM 736 C CA . THR A 1 104 ? 0.322 -10.951 -9.688 1.00 97.00 104 THR A CA 1
ATOM 737 C C . THR A 1 104 ? 0.782 -11.574 -11.018 1.00 97.00 104 THR A C 1
ATOM 739 O O . THR A 1 104 ? 1.929 -11.370 -11.436 1.00 97.00 104 THR A O 1
ATOM 742 N N . PRO A 1 105 ? -0.091 -12.326 -11.723 1.00 95.38 105 PRO A N 1
ATOM 743 C CA . PRO A 1 105 ? 0.249 -12.906 -13.019 1.00 95.38 105 PRO A CA 1
ATOM 744 C C . PRO A 1 105 ? 0.663 -11.829 -14.031 1.00 95.38 105 PRO A C 1
ATOM 746 O O . PRO A 1 105 ? -0.030 -10.828 -14.196 1.00 95.38 105 PRO A O 1
ATOM 749 N N . GLY A 1 106 ? 1.770 -12.054 -14.737 1.00 91.44 106 GLY A N 1
ATOM 750 C CA . GLY A 1 106 ? 2.335 -11.090 -15.679 1.00 91.44 106 GLY A CA 1
ATOM 751 C C . GLY A 1 106 ? 3.808 -11.381 -15.947 1.00 91.44 106 GLY A C 1
ATOM 752 O O . GLY A 1 106 ? 4.194 -12.538 -16.114 1.00 91.44 106 GLY A O 1
ATOM 753 N N . THR A 1 107 ? 4.634 -10.337 -15.973 1.00 90.25 107 THR A N 1
ATOM 754 C CA . THR A 1 107 ? 6.097 -10.462 -16.042 1.00 90.25 107 THR A CA 1
ATOM 755 C C . THR A 1 107 ? 6.646 -10.887 -14.678 1.00 90.25 107 THR A C 1
ATOM 757 O O . THR A 1 107 ? 7.184 -10.073 -13.930 1.00 90.25 107 THR A O 1
ATOM 760 N N . THR A 1 108 ? 6.488 -12.166 -14.337 1.00 95.56 108 THR A N 1
ATOM 761 C CA . THR A 1 108 ? 6.947 -12.722 -13.060 1.00 95.56 108 THR A CA 1
ATOM 762 C C . THR A 1 108 ? 8.299 -13.439 -13.192 1.00 95.56 108 THR A C 1
ATOM 764 O O . THR A 1 108 ? 8.599 -14.028 -14.235 1.00 95.56 108 THR A O 1
ATOM 767 N N . PRO A 1 109 ? 9.154 -13.384 -12.153 1.00 96.06 109 PRO A N 1
ATOM 768 C CA . PRO A 1 109 ? 10.431 -14.096 -12.120 1.00 96.06 109 PRO A CA 1
ATOM 769 C C . PRO A 1 109 ? 10.267 -15.624 -12.127 1.00 96.06 109 PRO A C 1
ATOM 771 O O . PRO A 1 109 ? 9.219 -16.179 -11.783 1.00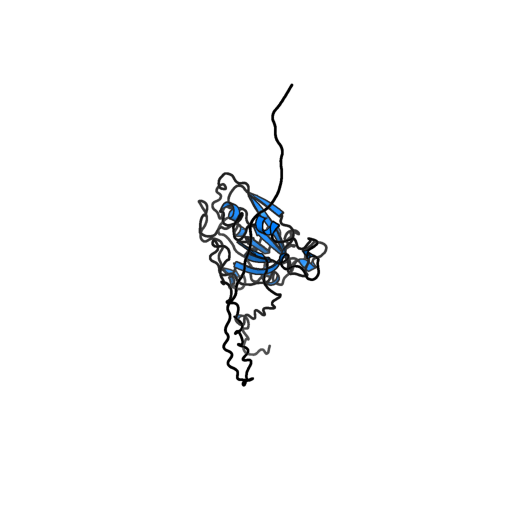 96.06 109 PRO A O 1
ATOM 774 N N . GLN A 1 110 ? 11.339 -16.331 -12.499 1.00 95.19 110 GLN A N 1
ATOM 775 C CA . GLN A 1 110 ? 11.367 -17.792 -12.451 1.00 95.19 110 GLN A CA 1
ATOM 776 C C . GLN A 1 110 ? 11.154 -18.284 -11.013 1.00 95.19 110 GLN A C 1
ATOM 778 O O . GLN A 1 110 ? 11.829 -17.839 -10.093 1.00 95.19 110 GLN A O 1
ATOM 783 N N . GLY A 1 111 ? 10.260 -19.260 -10.842 1.00 95.75 111 GLY A N 1
ATOM 784 C CA . GLY A 1 111 ? 9.931 -19.813 -9.527 1.00 95.75 111 GLY A CA 1
ATOM 785 C C . GLY A 1 111 ? 8.834 -19.047 -8.785 1.00 95.75 111 GLY A C 1
ATOM 786 O O . GLY A 1 111 ? 8.477 -19.459 -7.686 1.00 95.75 111 GLY A O 1
ATOM 787 N N . TRP A 1 112 ? 8.275 -17.986 -9.382 1.00 98.06 112 TRP A N 1
ATOM 788 C CA . TRP A 1 112 ? 7.087 -17.313 -8.860 1.00 98.06 112 TRP A CA 1
ATOM 789 C C . TRP A 1 112 ? 5.932 -18.291 -8.628 1.00 98.06 112 TRP A C 1
ATOM 791 O O . TRP A 1 112 ? 5.645 -19.165 -9.455 1.00 98.06 112 TRP A O 1
ATOM 801 N N . VAL A 1 113 ? 5.247 -18.116 -7.502 1.00 98.06 113 VAL A N 1
ATOM 802 C CA . VAL A 1 113 ? 4.138 -18.973 -7.096 1.00 98.06 113 VAL A CA 1
ATOM 803 C C . VAL A 1 113 ? 2.809 -18.383 -7.566 1.00 98.06 113 VAL A C 1
ATOM 805 O O . VAL A 1 113 ? 2.426 -17.292 -7.175 1.00 98.06 113 VAL A O 1
ATOM 808 N N . SER A 1 114 ? 2.054 -19.120 -8.376 1.00 96.31 114 SER A N 1
ATOM 809 C CA . SER A 1 114 ? 0.682 -18.751 -8.762 1.00 96.31 114 SER A CA 1
ATOM 810 C C . SER A 1 114 ? -0.304 -18.928 -7.593 1.00 96.31 114 SER A C 1
ATOM 812 O O . SER A 1 114 ? -0.113 -19.854 -6.802 1.00 96.31 114 SER A O 1
ATOM 814 N N . PRO A 1 115 ? -1.397 -18.138 -7.491 1.00 95.81 115 PRO A N 1
ATOM 815 C CA . PRO A 1 115 ? -1.900 -17.141 -8.449 1.00 95.81 115 PRO A CA 1
ATOM 816 C C . PRO A 1 115 ? -1.519 -15.683 -8.156 1.00 95.81 115 PRO A C 1
ATOM 818 O O . PRO A 1 115 ? -2.000 -14.800 -8.864 1.00 95.81 115 PRO A O 1
ATOM 821 N N . GLY A 1 116 ? -0.689 -15.417 -7.151 1.00 96.38 116 GLY A N 1
ATOM 822 C CA . GLY A 1 116 ? -0.524 -14.071 -6.607 1.00 96.38 116 GLY A CA 1
ATOM 823 C C . GLY A 1 116 ? -1.442 -13.821 -5.409 1.00 96.38 116 GLY A C 1
ATOM 824 O O . GLY A 1 116 ? -2.180 -14.724 -4.994 1.00 96.38 116 GLY A O 1
ATOM 825 N N . PRO A 1 117 ? -1.422 -12.599 -4.854 1.00 96.75 117 PRO A N 1
ATOM 826 C CA . PRO A 1 117 ? -2.291 -12.239 -3.745 1.00 96.75 117 PRO A CA 1
ATOM 827 C C . PRO A 1 117 ? -3.762 -12.410 -4.168 1.00 96.75 117 PRO A C 1
ATOM 829 O O . PRO A 1 117 ? -4.159 -11.952 -5.245 1.00 96.75 117 PRO A O 1
ATOM 832 N N . PRO A 1 118 ? -4.594 -13.086 -3.358 1.00 96.81 118 PRO A N 1
ATOM 833 C CA . PRO A 1 118 ? -5.995 -13.284 -3.677 1.00 96.81 118 PRO A CA 1
ATOM 834 C C . PRO A 1 118 ? -6.742 -11.946 -3.624 1.00 96.81 118 PRO A C 1
ATOM 836 O O . PRO A 1 118 ? -6.424 -11.085 -2.806 1.00 96.81 118 PRO A O 1
ATOM 839 N N . CYS A 1 119 ? -7.777 -11.787 -4.455 1.00 97.06 119 CYS A N 1
ATOM 840 C CA . CYS A 1 119 ? -8.666 -10.619 -4.394 1.00 97.06 119 CYS A CA 1
ATOM 841 C C . CYS A 1 119 ? -9.623 -10.658 -3.194 1.00 97.06 119 CYS A C 1
ATOM 843 O O . CYS A 1 119 ? -10.188 -9.634 -2.821 1.00 97.06 119 CYS A O 1
ATOM 845 N N . THR A 1 120 ? -9.831 -11.837 -2.606 1.00 97.69 120 THR A N 1
ATOM 846 C CA . THR A 1 120 ? -10.691 -12.035 -1.438 1.00 97.69 120 THR A CA 1
ATOM 847 C C . THR A 1 120 ? -10.051 -12.999 -0.454 1.00 97.69 120 THR A C 1
ATOM 849 O O . THR A 1 120 ? -9.437 -13.981 -0.870 1.00 97.69 120 THR A O 1
ATOM 852 N N . ILE A 1 121 ? -10.301 -12.800 0.834 1.00 97.44 121 ILE A N 1
ATOM 853 C CA . ILE A 1 121 ? -9.944 -13.737 1.904 1.00 97.44 121 ILE A CA 1
ATOM 854 C C . ILE A 1 121 ? -11.203 -14.210 2.630 1.00 97.44 121 ILE A C 1
ATOM 856 O O . ILE A 1 121 ? -12.238 -13.545 2.606 1.00 97.44 121 ILE A O 1
ATOM 860 N N . THR A 1 122 ? -11.110 -15.365 3.288 1.00 98.00 122 THR A N 1
ATOM 861 C CA . THR A 1 122 ? -12.105 -15.777 4.285 1.00 98.00 122 THR A CA 1
ATOM 862 C C . THR A 1 122 ? -11.614 -15.312 5.646 1.00 98.00 122 THR A C 1
ATOM 864 O O . THR A 1 122 ? -10.545 -15.736 6.082 1.00 98.00 122 THR A O 1
ATOM 867 N N . ASN A 1 123 ? -12.360 -14.423 6.293 1.00 97.25 123 ASN A N 1
ATOM 868 C CA . ASN A 1 123 ? -11.966 -13.885 7.586 1.00 97.25 123 ASN A CA 1
ATOM 869 C C . ASN A 1 123 ? -12.206 -14.886 8.732 1.00 97.25 123 ASN A C 1
ATOM 871 O O . ASN A 1 123 ? -12.826 -15.936 8.548 1.00 97.25 123 ASN A O 1
ATOM 875 N N . ALA A 1 124 ? -11.757 -14.542 9.939 1.00 96.12 124 ALA A N 1
ATOM 876 C CA . ALA A 1 124 ? -11.882 -15.375 11.138 1.00 96.12 124 ALA A CA 1
ATOM 877 C C . ALA A 1 124 ? -13.337 -15.727 11.516 1.00 96.12 124 ALA A C 1
ATOM 879 O O . ALA A 1 124 ? -13.567 -16.702 12.229 1.00 96.12 124 ALA A O 1
ATOM 880 N N . ASN A 1 125 ? -14.318 -14.977 11.003 1.00 95.38 125 ASN A N 1
ATOM 881 C CA . ASN A 1 125 ? -15.748 -15.232 11.190 1.00 95.38 125 ASN A CA 1
ATOM 882 C C . ASN A 1 125 ? -16.363 -16.064 10.046 1.00 95.38 125 ASN A C 1
ATOM 884 O O . ASN A 1 125 ? -17.581 -16.237 10.000 1.00 95.38 125 ASN A O 1
ATOM 888 N N . GLY A 1 126 ? -15.555 -16.556 9.103 1.00 96.44 126 GLY A N 1
ATOM 889 C CA . GLY A 1 126 ? -16.009 -17.334 7.948 1.00 96.44 126 GLY A CA 1
ATOM 890 C C . GLY A 1 126 ? -16.617 -16.499 6.816 1.00 96.44 126 GLY A C 1
ATOM 891 O O . GLY A 1 126 ? -17.253 -17.058 5.925 1.00 96.44 126 GLY A O 1
ATOM 892 N N . GLN A 1 127 ? -16.455 -15.174 6.832 1.00 97.00 127 GLN A N 1
ATOM 893 C CA . GLN A 1 127 ? -16.995 -14.283 5.803 1.00 97.00 127 GLN A CA 1
ATOM 894 C C . GLN A 1 127 ? -15.975 -14.067 4.686 1.00 97.00 127 GLN A C 1
ATOM 896 O O . GLN A 1 127 ? -14.793 -13.863 4.952 1.00 97.00 127 GLN A O 1
ATOM 901 N N . VAL A 1 128 ? -16.440 -14.048 3.436 1.00 97.06 128 VAL A N 1
ATOM 902 C CA . VAL A 1 128 ? -15.608 -13.663 2.290 1.00 97.06 128 VAL A CA 1
ATOM 903 C C . VAL A 1 128 ? -15.571 -12.140 2.198 1.00 97.06 128 VAL A C 1
ATOM 905 O O . VAL A 1 128 ? -16.606 -11.506 1.988 1.00 97.06 128 VAL A O 1
ATOM 908 N N . VAL A 1 129 ? -14.385 -11.557 2.349 1.00 96.31 129 VAL A N 1
ATOM 909 C CA . VAL A 1 129 ? -14.147 -10.110 2.249 1.00 96.31 129 VAL A CA 1
ATOM 910 C C . VAL A 1 129 ? -13.119 -9.830 1.156 1.00 96.31 129 VAL A C 1
ATOM 912 O O . VAL A 1 129 ? -12.216 -10.638 0.939 1.00 96.31 129 VAL A O 1
ATOM 915 N N . SER A 1 130 ? -13.252 -8.703 0.448 1.00 96.62 130 SER A N 1
ATOM 916 C CA . SER A 1 130 ? -12.216 -8.274 -0.502 1.00 96.62 130 SER A CA 1
ATOM 917 C C . SER A 1 130 ? -10.952 -7.932 0.266 1.00 96.62 130 SER A C 1
ATOM 919 O O . SER A 1 130 ? -11.028 -7.170 1.218 1.00 96.62 130 SER A O 1
ATOM 921 N N . SER A 1 131 ? -9.809 -8.465 -0.144 1.00 97.06 131 SER A N 1
ATOM 922 C CA . SER A 1 131 ? -8.489 -8.090 0.377 1.00 97.06 131 SER A CA 1
ATOM 923 C C . SER A 1 131 ? -7.850 -6.957 -0.425 1.00 97.06 131 SER A C 1
ATOM 925 O O . SER A 1 131 ? -6.863 -6.381 0.024 1.00 97.06 131 SER A O 1
ATOM 927 N N . PHE A 1 132 ? -8.416 -6.619 -1.588 1.00 98.31 132 PHE A N 1
ATOM 928 C CA . PHE A 1 132 ? -8.028 -5.465 -2.391 1.00 98.31 132 PHE A CA 1
ATOM 929 C C . PHE A 1 132 ? -8.978 -4.295 -2.120 1.00 98.31 132 PHE A C 1
ATOM 931 O O . PHE A 1 132 ? -10.201 -4.420 -2.271 1.00 98.31 132 PHE A O 1
ATOM 938 N N . VAL A 1 133 ? -8.424 -3.163 -1.699 1.00 98.19 133 VAL A N 1
ATOM 939 C CA . VAL A 1 133 ? -9.192 -2.028 -1.179 1.00 98.19 133 VAL A CA 1
ATOM 940 C C . VAL A 1 133 ? -8.868 -0.735 -1.905 1.00 98.19 133 VAL A C 1
ATOM 942 O O . VAL A 1 133 ? -7.774 -0.568 -2.436 1.00 98.19 133 VAL A O 1
ATOM 945 N N . GLU A 1 134 ? -9.825 0.188 -1.888 1.00 97.94 134 GLU A N 1
ATOM 946 C CA . GLU A 1 134 ? -9.645 1.585 -2.276 1.00 97.94 134 GLU A CA 1
ATOM 947 C C . GLU A 1 134 ? -9.934 2.471 -1.065 1.00 97.94 134 GLU A C 1
ATOM 949 O O . GLU A 1 134 ? -10.981 2.332 -0.434 1.00 97.94 134 GLU A O 1
ATOM 954 N N . VAL A 1 135 ? -9.019 3.380 -0.729 1.00 97.62 135 VAL A N 1
ATOM 955 C CA . VAL A 1 135 ? -9.204 4.330 0.377 1.00 97.62 135 VAL A CA 1
ATOM 956 C C . VAL A 1 135 ? -9.164 5.736 -0.190 1.00 97.62 135 VAL A C 1
ATOM 958 O O . VAL A 1 135 ? -8.213 6.117 -0.873 1.00 97.62 135 VAL A O 1
ATOM 961 N N . HIS A 1 136 ? -10.218 6.506 0.066 1.00 96.25 136 HIS A N 1
ATOM 962 C CA . HIS A 1 136 ? -10.341 7.864 -0.451 1.00 96.25 136 HIS A CA 1
ATOM 963 C C . HIS A 1 136 ? -9.834 8.900 0.526 1.00 96.25 136 HIS A C 1
ATOM 965 O O . HIS A 1 136 ? -10.053 8.809 1.733 1.00 96.25 136 HIS A O 1
ATOM 971 N N . ARG A 1 137 ? -9.287 9.966 -0.054 1.00 95.00 137 ARG A N 1
ATOM 972 C CA . ARG A 1 137 ? -9.118 11.256 0.608 1.00 95.00 137 ARG A CA 1
ATOM 973 C C . ARG A 1 137 ? -8.316 11.167 1.912 1.00 95.00 137 ARG A C 1
ATOM 975 O O . ARG A 1 137 ? -8.670 11.799 2.904 1.00 95.00 137 ARG A O 1
ATOM 982 N N . VAL A 1 138 ? -7.214 10.426 1.902 1.00 96.31 138 VAL A N 1
ATOM 983 C CA . VAL A 1 138 ? -6.280 10.341 3.036 1.00 96.31 138 VAL A CA 1
ATOM 984 C C . VAL A 1 138 ? -5.169 11.373 2.900 1.00 96.31 138 VAL A C 1
ATOM 986 O O . VAL A 1 138 ? -4.856 11.828 1.798 1.00 96.31 138 VAL A O 1
ATOM 989 N N . GLN A 1 139 ? -4.565 11.753 4.020 1.00 95.50 139 GLN A N 1
ATOM 990 C CA . GLN A 1 139 ? -3.315 12.509 4.032 1.00 95.50 139 GLN A CA 1
ATOM 991 C C . GLN A 1 139 ? -2.146 11.549 4.250 1.00 95.50 139 GLN A C 1
ATOM 993 O O . GLN A 1 139 ? -2.329 10.475 4.815 1.00 95.50 139 GLN A O 1
ATOM 998 N N . ARG A 1 140 ? -0.941 11.931 3.818 1.00 95.50 140 ARG A N 1
ATOM 999 C CA . ARG A 1 140 ? 0.269 11.118 4.001 1.00 95.50 140 ARG A CA 1
ATOM 1000 C C . ARG A 1 140 ? 1.350 11.835 4.802 1.00 95.50 140 ARG A C 1
ATOM 1002 O O . ARG A 1 140 ? 1.470 13.062 4.746 1.00 95.50 140 ARG A O 1
ATOM 1009 N N . SER A 1 141 ? 2.176 11.054 5.483 1.00 94.94 141 SER A N 1
ATOM 1010 C CA . SER A 1 141 ? 3.437 11.482 6.091 1.00 94.94 141 SER A CA 1
ATOM 1011 C C . SER A 1 141 ? 4.532 11.650 5.022 1.00 94.94 141 SER A C 1
ATOM 1013 O O . SER A 1 141 ? 4.265 11.668 3.819 1.00 94.94 141 SER A O 1
ATOM 1015 N N . TYR A 1 142 ? 5.785 11.815 5.444 1.00 95.12 142 TYR A N 1
ATOM 1016 C CA . TYR A 1 142 ? 6.951 11.751 4.562 1.00 95.12 142 TYR A CA 1
ATOM 1017 C C . TYR A 1 142 ? 7.101 10.361 3.931 1.00 95.12 142 TYR A C 1
ATOM 1019 O O . TYR A 1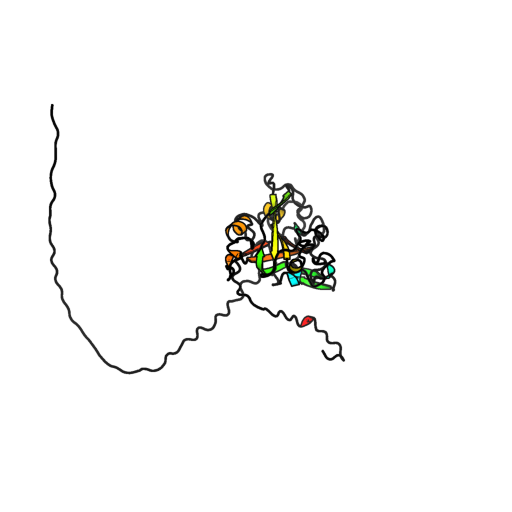 142 ? 6.694 9.365 4.525 1.00 95.12 142 TYR A O 1
ATOM 1027 N N . LEU A 1 143 ? 7.663 10.324 2.721 1.00 96.94 143 LEU A N 1
ATOM 1028 C CA . LEU A 1 143 ? 8.067 9.086 2.055 1.00 96.94 143 LEU A CA 1
ATOM 1029 C C . LEU A 1 143 ? 9.497 8.764 2.487 1.00 96.94 143 LEU A C 1
ATOM 1031 O O . LEU A 1 143 ? 10.354 9.651 2.430 1.00 96.94 143 LEU A O 1
ATOM 1035 N N . LEU A 1 144 ? 9.738 7.528 2.904 1.00 97.06 144 LEU A N 1
ATOM 1036 C CA . LEU A 1 144 ? 11.042 7.011 3.317 1.00 97.06 144 LEU A CA 1
ATOM 1037 C C . LEU A 1 144 ? 11.397 5.796 2.458 1.00 97.06 144 LEU A C 1
ATOM 1039 O O . LEU A 1 144 ? 10.517 5.215 1.835 1.00 97.06 144 LEU A O 1
ATOM 1043 N N . ASN A 1 145 ? 12.682 5.455 2.369 1.00 97.69 145 ASN A N 1
ATOM 1044 C CA . ASN A 1 145 ? 13.132 4.254 1.667 1.00 97.69 145 ASN A CA 1
ATOM 1045 C C . ASN A 1 145 ? 13.770 3.296 2.665 1.00 97.69 145 ASN A C 1
ATOM 1047 O O . ASN A 1 145 ? 14.756 3.661 3.312 1.00 97.69 145 ASN A O 1
ATOM 1051 N N . GLU A 1 146 ? 13.216 2.097 2.762 1.00 94.75 146 GLU A N 1
ATOM 1052 C CA . GLU A 1 146 ? 13.516 1.096 3.790 1.00 94.75 146 GLU A CA 1
ATOM 1053 C C . GLU A 1 146 ? 13.529 -0.304 3.147 1.00 94.75 146 GLU A C 1
ATOM 1055 O O . GLU A 1 146 ? 13.267 -0.423 1.955 1.00 94.75 146 GLU A O 1
ATOM 1060 N N . ASP A 1 147 ? 13.934 -1.334 3.892 1.00 93.25 147 ASP A N 1
ATOM 1061 C CA . ASP A 1 147 ? 14.008 -2.735 3.429 1.00 93.25 147 ASP A CA 1
ATOM 1062 C C . ASP A 1 147 ? 14.609 -2.925 2.015 1.00 93.25 147 ASP A C 1
ATOM 1064 O O . ASP A 1 147 ? 13.931 -3.198 1.025 1.00 93.25 147 ASP A O 1
ATOM 1068 N N . TYR A 1 148 ? 15.920 -2.687 1.896 1.00 97.25 148 TYR A N 1
ATOM 1069 C CA . TYR A 1 148 ? 16.631 -2.830 0.624 1.00 97.25 148 TYR A CA 1
ATOM 1070 C C . TYR A 1 148 ? 16.915 -4.300 0.300 1.00 97.25 148 TYR A C 1
ATOM 1072 O O . TYR A 1 148 ? 17.545 -5.006 1.089 1.00 97.25 148 TYR A O 1
ATOM 1080 N N . ALA A 1 149 ? 16.578 -4.711 -0.920 1.00 97.38 149 ALA A N 1
ATOM 1081 C CA . ALA A 1 149 ? 16.794 -6.050 -1.437 1.00 97.38 149 ALA A CA 1
ATOM 1082 C C . ALA A 1 149 ? 17.447 -6.047 -2.831 1.00 97.38 149 ALA A C 1
ATOM 1084 O O . ALA A 1 149 ? 17.379 -5.090 -3.606 1.00 97.38 149 ALA A O 1
ATOM 1085 N N . VAL A 1 150 ? 18.093 -7.172 -3.149 1.00 97.56 150 VAL A N 1
ATOM 1086 C CA . VAL A 1 150 ? 18.683 -7.479 -4.470 1.00 97.56 150 VAL A CA 1
ATOM 1087 C C . VAL A 1 150 ? 18.177 -8.812 -5.039 1.00 97.56 150 VAL A C 1
ATOM 1089 O O . VAL A 1 150 ? 18.620 -9.259 -6.101 1.00 97.56 150 VAL A O 1
ATOM 1092 N N . ILE A 1 151 ? 17.278 -9.477 -4.313 1.00 97.19 151 ILE A N 1
ATOM 1093 C CA . ILE A 1 151 ? 16.655 -10.751 -4.668 1.00 97.19 151 ILE A CA 1
ATOM 1094 C C . ILE A 1 151 ? 15.159 -10.659 -4.386 1.00 97.19 151 ILE A C 1
ATOM 1096 O O . ILE A 1 151 ? 14.756 -9.975 -3.450 1.00 97.19 151 ILE A O 1
ATOM 1100 N N . TYR A 1 152 ? 14.363 -11.366 -5.181 1.00 98.12 152 TYR A N 1
ATOM 1101 C CA . TYR A 1 152 ? 12.937 -11.527 -4.930 1.00 98.12 152 TYR A CA 1
ATOM 1102 C C . TYR A 1 152 ? 12.688 -12.312 -3.637 1.00 98.12 152 TYR A C 1
ATOM 1104 O O . TYR A 1 152 ? 13.490 -13.167 -3.253 1.00 98.12 152 TYR A O 1
ATOM 1112 N N . ASP A 1 153 ? 11.550 -12.067 -2.997 1.00 98.19 153 ASP A N 1
ATOM 1113 C CA . ASP A 1 153 ? 11.026 -12.901 -1.918 1.00 98.19 153 ASP A CA 1
ATOM 1114 C C . ASP A 1 153 ? 10.833 -14.355 -2.404 1.00 98.19 153 ASP A C 1
ATOM 1116 O O . ASP A 1 153 ? 10.572 -14.589 -3.594 1.00 98.19 153 ASP A O 1
ATOM 1120 N N . PRO A 1 154 ? 10.932 -15.368 -1.522 1.00 98.25 154 PRO A N 1
ATOM 1121 C CA . PRO A 1 154 ? 10.668 -16.756 -1.892 1.00 98.25 154 PRO A CA 1
ATOM 1122 C C . PRO A 1 154 ? 9.316 -17.000 -2.581 1.00 98.25 154 PRO A C 1
ATOM 1124 O O . PRO A 1 154 ? 9.236 -17.883 -3.436 1.00 98.25 154 PRO A O 1
ATOM 1127 N N . VAL A 1 155 ? 8.266 -16.222 -2.281 1.00 98.19 155 VAL A N 1
ATOM 1128 C CA . VAL A 1 155 ? 6.964 -16.312 -2.978 1.00 98.19 155 VAL A CA 1
ATOM 1129 C C . VAL A 1 155 ? 7.065 -15.948 -4.462 1.00 98.19 155 VAL A C 1
ATOM 1131 O O . VAL A 1 155 ?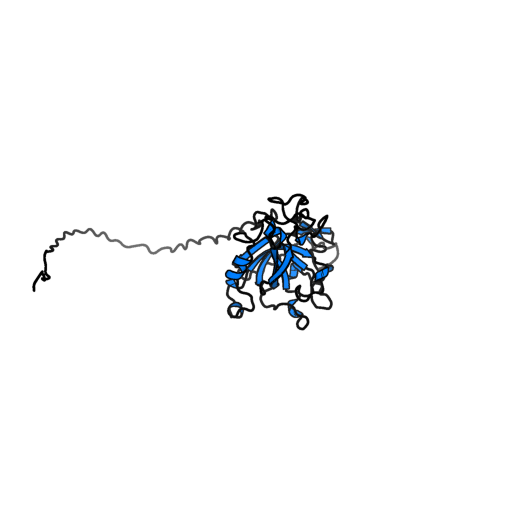 6.317 -16.449 -5.304 1.00 98.19 155 VAL A O 1
ATOM 1134 N N . ASN A 1 156 ? 8.054 -15.126 -4.791 1.00 98.31 156 ASN A N 1
ATOM 1135 C CA . ASN A 1 156 ? 8.414 -14.698 -6.130 1.00 98.31 156 ASN A CA 1
ATOM 1136 C C . ASN A 1 156 ? 9.646 -15.469 -6.649 1.00 98.31 156 ASN A C 1
ATOM 1138 O O . ASN A 1 156 ? 10.352 -15.008 -7.538 1.00 98.31 156 ASN A O 1
ATOM 1142 N N . GLY A 1 157 ? 9.922 -16.661 -6.115 1.00 97.00 157 GLY A N 1
ATOM 1143 C CA . GLY A 1 157 ? 10.940 -17.574 -6.638 1.00 97.00 157 GLY A CA 1
ATOM 1144 C C . GLY A 1 157 ? 12.374 -17.328 -6.169 1.00 97.00 157 GLY A C 1
ATOM 1145 O O . GLY A 1 157 ? 13.247 -18.138 -6.482 1.00 97.00 157 GLY A O 1
ATOM 1146 N N . GLY A 1 158 ? 12.646 -16.267 -5.401 1.00 97.31 158 GLY A N 1
ATOM 1147 C CA . GLY A 1 158 ? 13.953 -16.072 -4.759 1.00 97.31 158 GLY A CA 1
ATOM 1148 C C . GLY A 1 158 ? 15.115 -15.703 -5.691 1.00 97.31 158 GLY A C 1
ATOM 1149 O O . GLY A 1 158 ? 16.269 -15.700 -5.260 1.00 97.31 158 GLY A O 1
ATOM 1150 N N . SER A 1 159 ? 14.863 -15.447 -6.979 1.00 96.75 159 SER A N 1
ATOM 1151 C CA . SER A 1 159 ? 15.926 -15.125 -7.938 1.00 96.75 159 SER A CA 1
ATOM 1152 C C . SER A 1 159 ? 16.476 -13.710 -7.731 1.00 96.75 159 SER A C 1
ATOM 1154 O O . SER A 1 159 ? 15.808 -12.848 -7.167 1.00 96.75 159 SER A O 1
ATOM 1156 N N . SER A 1 160 ? 17.679 -13.428 -8.234 1.00 97.56 160 SER A N 1
ATOM 1157 C CA . SER A 1 160 ? 18.216 -12.061 -8.240 1.00 97.56 160 SER A CA 1
ATOM 1158 C C . SER A 1 160 ? 17.346 -11.105 -9.053 1.00 97.56 160 SER A C 1
ATOM 1160 O O . SER A 1 160 ? 16.757 -11.499 -10.064 1.00 97.56 160 SER A O 1
ATOM 1162 N N . TYR A 1 161 ? 17.317 -9.837 -8.648 1.00 97.38 161 TYR A N 1
ATOM 1163 C CA . TYR A 1 161 ? 16.677 -8.796 -9.441 1.00 97.38 161 TYR A CA 1
ATOM 1164 C C . TYR A 1 161 ? 17.339 -8.624 -10.804 1.00 97.38 161 TYR A C 1
ATOM 1166 O O . TYR A 1 161 ? 18.555 -8.830 -10.942 1.00 97.38 161 TYR A O 1
ATOM 1174 N N . PRO A 1 162 ? 16.562 -8.205 -11.822 1.00 94.12 162 PRO A N 1
ATOM 1175 C CA . PRO A 1 162 ? 17.112 -7.914 -13.133 1.00 94.12 162 PRO A CA 1
ATOM 1176 C C . PRO A 1 162 ? 18.288 -6.939 -13.020 1.00 94.12 162 PRO A C 1
ATOM 1178 O O . PRO A 1 162 ? 18.238 -5.969 -12.267 1.00 94.12 162 PRO A O 1
ATOM 1181 N N . SER A 1 163 ? 19.365 -7.207 -13.757 1.00 91.69 163 SER A N 1
ATOM 1182 C CA . SER A 1 163 ? 20.543 -6.329 -13.832 1.00 91.69 163 SER A CA 1
ATOM 1183 C C . SER A 1 163 ? 21.213 -5.994 -12.485 1.00 91.69 163 SER A C 1
ATOM 1185 O O . SER A 1 163 ? 21.926 -4.996 -12.401 1.00 91.69 163 SER A O 1
ATOM 1187 N N . GLY A 1 164 ? 21.006 -6.802 -11.437 1.00 88.06 164 GLY A N 1
ATOM 1188 C CA . GLY A 1 164 ? 21.616 -6.580 -10.120 1.00 88.06 164 GLY A CA 1
ATOM 1189 C C . GLY A 1 164 ? 21.130 -5.308 -9.419 1.00 88.06 164 GLY A C 1
ATOM 1190 O O . GLY A 1 164 ? 21.887 -4.707 -8.657 1.00 88.06 164 GLY A O 1
ATOM 1191 N N . MET A 1 165 ? 19.900 -4.868 -9.708 1.00 94.19 165 MET A N 1
ATOM 1192 C CA . MET A 1 165 ? 19.286 -3.726 -9.029 1.00 94.19 165 MET A CA 1
ATOM 1193 C C . MET A 1 165 ? 19.273 -3.925 -7.507 1.00 94.19 165 MET A C 1
ATOM 1195 O O . MET A 1 165 ? 19.083 -5.037 -7.023 1.00 94.19 165 MET A O 1
ATOM 1199 N N . ASN A 1 166 ? 19.438 -2.826 -6.771 1.00 96.75 166 ASN A N 1
ATOM 1200 C CA . ASN A 1 166 ? 19.216 -2.756 -5.331 1.00 96.75 166 ASN A CA 1
ATOM 1201 C C . ASN A 1 166 ? 18.040 -1.810 -5.086 1.00 96.75 166 ASN A C 1
ATOM 1203 O O . ASN A 1 166 ? 18.163 -0.604 -5.324 1.00 96.75 166 ASN A O 1
ATOM 1207 N N . LEU A 1 167 ? 16.897 -2.370 -4.704 1.00 97.44 167 LEU A N 1
ATOM 1208 C CA . LEU A 1 167 ? 15.630 -1.656 -4.575 1.00 97.44 167 LEU A CA 1
ATOM 1209 C C . LEU A 1 167 ? 15.150 -1.735 -3.133 1.00 97.44 167 LEU A C 1
ATOM 1211 O O . LEU A 1 167 ? 15.317 -2.755 -2.484 1.00 97.44 167 LEU A O 1
ATOM 1215 N N . SER A 1 168 ? 14.560 -0.649 -2.657 1.00 97.38 168 SER A N 1
ATOM 1216 C CA . SER A 1 168 ? 13.927 -0.541 -1.345 1.00 97.38 168 SER A CA 1
ATOM 1217 C C . SER A 1 168 ? 12.422 -0.500 -1.477 1.00 97.38 168 SER A C 1
ATOM 1219 O O . SER A 1 168 ? 11.892 -0.125 -2.535 1.00 97.38 168 SER A O 1
ATOM 1221 N N . ASP A 1 169 ? 11.733 -0.791 -0.385 1.00 97.81 169 ASP A N 1
ATOM 1222 C CA . ASP A 1 169 ? 10.389 -0.283 -0.195 1.00 97.81 169 ASP A CA 1
ATOM 1223 C C . ASP A 1 169 ? 10.419 1.231 -0.111 1.00 97.81 169 ASP A C 1
ATOM 1225 O O . ASP A 1 169 ? 11.375 1.838 0.368 1.00 97.81 169 ASP A O 1
ATOM 1229 N N . THR A 1 170 ? 9.362 1.860 -0.614 1.00 98.31 170 THR A N 1
ATOM 1230 C CA . THR A 1 170 ? 9.123 3.267 -0.299 1.00 98.31 170 THR A CA 1
ATOM 1231 C C . THR A 1 170 ? 7.940 3.290 0.641 1.00 98.31 170 THR A C 1
ATOM 1233 O O . THR A 1 170 ? 6.838 2.932 0.235 1.00 98.31 170 THR A O 1
ATOM 1236 N N . THR A 1 171 ? 8.173 3.685 1.881 1.00 97.62 171 THR A N 1
ATOM 1237 C CA . THR A 1 171 ? 7.215 3.563 2.974 1.00 97.62 171 THR A CA 1
ATOM 1238 C C . THR A 1 171 ? 6.646 4.928 3.335 1.00 97.62 171 THR A C 1
ATOM 1240 O O . THR A 1 171 ? 7.277 5.979 3.151 1.00 97.62 171 THR A O 1
ATOM 1243 N N . THR A 1 172 ? 5.405 4.952 3.810 1.00 96.62 172 THR A N 1
ATOM 1244 C CA . THR A 1 172 ? 4.811 6.121 4.459 1.00 96.62 172 THR A CA 1
ATOM 1245 C C . THR A 1 172 ? 3.601 5.708 5.283 1.00 96.62 172 THR A C 1
ATOM 1247 O O . THR A 1 172 ? 2.948 4.710 5.003 1.00 96.62 172 THR A O 1
ATOM 1250 N N . ASN A 1 173 ? 3.244 6.531 6.260 1.00 96.88 173 ASN A N 1
ATOM 1251 C CA . ASN A 1 173 ? 1.950 6.415 6.917 1.00 96.88 173 ASN A CA 1
ATOM 1252 C C . ASN A 1 173 ? 0.919 7.271 6.192 1.00 96.88 173 ASN A C 1
ATOM 1254 O O . ASN A 1 173 ? 1.191 8.433 5.865 1.00 96.88 173 ASN A O 1
ATOM 1258 N N . ILE A 1 174 ? -0.279 6.724 6.016 1.00 96.94 174 ILE A N 1
ATOM 1259 C CA . ILE A 1 174 ? -1.464 7.482 5.619 1.00 96.94 174 ILE A CA 1
ATOM 1260 C C . ILE A 1 174 ? -2.439 7.568 6.785 1.00 96.94 174 ILE A C 1
ATOM 1262 O O . ILE A 1 174 ? -2.499 6.668 7.621 1.00 96.94 174 ILE A O 1
ATOM 1266 N N . PHE A 1 175 ? -3.192 8.659 6.857 1.00 95.56 175 PHE A N 1
ATOM 1267 C CA . PHE A 1 175 ? -4.128 8.894 7.948 1.00 95.56 175 PHE A CA 1
ATOM 1268 C C . PHE A 1 175 ? -5.372 9.657 7.514 1.00 95.56 175 PHE A C 1
ATOM 1270 O O . PHE A 1 175 ? -5.374 10.423 6.539 1.00 95.56 175 PHE A O 1
ATOM 1277 N N . THR A 1 176 ? -6.442 9.437 8.272 1.00 95.38 176 THR A N 1
ATOM 1278 C CA . THR A 1 176 ? -7.724 10.109 8.087 1.00 95.38 176 THR A CA 1
ATOM 1279 C C . THR A 1 176 ? -7.550 11.614 8.323 1.00 95.38 176 THR A C 1
ATOM 1281 O O . THR A 1 176 ? -6.972 12.011 9.340 1.00 95.38 176 THR A O 1
ATOM 1284 N N . PRO A 1 177 ? -8.033 12.488 7.416 1.00 92.19 177 PRO A N 1
ATOM 1285 C CA . PRO A 1 177 ? -7.906 13.931 7.579 1.00 92.19 177 PRO A CA 1
ATOM 1286 C C . PRO A 1 177 ? -8.418 14.439 8.926 1.00 92.19 177 PRO A C 1
ATOM 1288 O O . PRO A 1 177 ? -9.506 14.072 9.365 1.00 92.19 177 PRO A O 1
ATOM 1291 N N . GLY A 1 178 ? -7.659 15.339 9.548 1.00 88.19 178 GLY A N 1
ATOM 1292 C CA . GLY A 1 178 ? -7.978 15.885 10.872 1.00 88.19 178 GLY A CA 1
ATOM 1293 C C . GLY A 1 178 ? -7.376 15.097 12.037 1.00 88.19 178 GLY A C 1
ATOM 1294 O O . GLY A 1 178 ? -7.334 15.622 13.148 1.00 88.19 178 GLY A O 1
ATOM 1295 N N . TYR A 1 179 ? -6.841 13.903 11.782 1.00 90.00 179 TYR A N 1
ATOM 1296 C CA . TYR A 1 179 ? -5.988 13.190 12.724 1.00 90.00 179 TYR A CA 1
ATOM 1297 C C . TYR A 1 179 ? -4.512 13.459 12.436 1.00 90.00 179 TYR A C 1
ATOM 1299 O O . TYR A 1 179 ? -4.126 13.909 11.356 1.00 90.00 179 TYR A O 1
ATOM 1307 N N . THR A 1 180 ? -3.679 13.209 13.439 1.00 79.38 180 THR A N 1
ATOM 1308 C CA . THR A 1 180 ? -2.221 13.224 13.311 1.00 79.38 180 THR A CA 1
ATOM 1309 C C . THR A 1 180 ? -1.698 11.804 13.393 1.00 79.38 180 THR A C 1
ATOM 1311 O O . THR A 1 180 ? -2.344 10.947 13.984 1.00 79.38 180 THR A O 1
ATOM 1314 N N . THR A 1 181 ? -0.497 11.572 12.882 1.00 78.94 181 THR A N 1
ATOM 1315 C CA . THR A 1 181 ? 0.193 10.286 13.021 1.00 78.94 181 THR A CA 1
ATOM 1316 C C . THR A 1 181 ? 0.332 9.895 14.494 1.00 78.94 181 THR A C 1
ATOM 1318 O O . THR A 1 181 ? 0.552 10.744 15.363 1.00 78.94 181 THR A O 1
ATOM 1321 N N . CYS A 1 182 ? 0.181 8.603 14.758 1.00 88.12 182 CYS A N 1
ATOM 1322 C CA . CYS A 1 182 ? 0.367 7.976 16.060 1.00 88.12 182 CYS A CA 1
ATOM 1323 C C . CYS A 1 182 ? 1.771 8.213 16.637 1.00 88.12 182 CYS A C 1
ATOM 1325 O O . CYS A 1 182 ? 2.761 8.205 15.904 1.00 88.12 182 CYS A O 1
ATOM 1327 N N . SER A 1 183 ? 1.875 8.374 17.958 1.00 87.06 183 SER A N 1
ATOM 1328 C CA . SER A 1 183 ? 3.152 8.315 18.673 1.00 87.06 183 SER A CA 1
ATOM 1329 C C . SER A 1 183 ? 2.985 7.680 20.053 1.00 87.06 183 SER A C 1
ATOM 1331 O O . SER A 1 183 ? 1.879 7.597 20.586 1.00 87.06 183 SER A O 1
ATOM 1333 N N . SER A 1 184 ? 4.099 7.290 20.681 1.00 84.25 184 SER A N 1
ATOM 1334 C CA . SER A 1 184 ? 4.101 6.749 22.050 1.00 84.25 184 SER A CA 1
ATOM 1335 C C . SER A 1 184 ? 3.582 7.733 23.108 1.00 84.25 184 SER A C 1
ATOM 1337 O O . SER A 1 184 ? 3.226 7.324 24.210 1.00 84.25 184 SER A O 1
ATOM 1339 N N . THR A 1 185 ? 3.537 9.030 22.793 1.00 85.62 185 THR A N 1
ATOM 1340 C CA . THR A 1 185 ? 3.065 10.097 23.688 1.00 85.62 185 THR A CA 1
ATOM 1341 C C . THR A 1 185 ? 1.692 10.644 23.303 1.00 85.62 185 THR A C 1
ATOM 1343 O O . THR A 1 185 ? 1.088 11.370 24.092 1.00 85.62 185 THR A O 1
ATOM 1346 N N . ASN A 1 186 ? 1.181 10.311 22.115 1.00 85.81 186 ASN A N 1
ATOM 1347 C CA . ASN A 1 186 ? -0.146 10.691 21.649 1.00 85.81 186 ASN A CA 1
ATOM 1348 C C . ASN A 1 186 ? -0.755 9.564 20.809 1.00 85.81 186 ASN A C 1
ATOM 1350 O O . ASN A 1 186 ? -0.501 9.441 19.608 1.00 85.81 186 ASN A O 1
ATOM 1354 N N . THR A 1 187 ? -1.615 8.776 21.449 1.00 90.94 187 THR A N 1
ATOM 1355 C CA . THR A 1 187 ? -2.234 7.606 20.827 1.00 90.94 187 THR A CA 1
ATOM 1356 C C . THR A 1 187 ? -3.519 7.915 20.059 1.00 90.94 187 THR A C 1
ATOM 1358 O O . THR A 1 187 ? -4.070 7.042 19.393 1.00 90.94 187 THR A O 1
ATOM 1361 N N . THR A 1 188 ? -3.986 9.169 20.088 1.00 89.25 188 THR A N 1
ATOM 1362 C CA . THR A 1 188 ? -5.237 9.599 19.434 1.00 89.25 188 THR A CA 1
ATOM 1363 C C . THR A 1 188 ? -5.239 9.300 17.933 1.00 89.25 188 THR A C 1
ATOM 1365 O O . THR A 1 188 ? -6.294 9.094 17.348 1.00 89.25 188 THR A O 1
ATOM 1368 N N . GLY A 1 189 ? -4.060 9.273 17.306 1.00 93.06 189 GLY A N 1
ATOM 1369 C CA . GLY A 1 189 ? -3.886 9.003 15.881 1.00 93.06 189 GLY A CA 1
ATOM 1370 C C . GLY A 1 189 ? -3.779 7.532 15.482 1.00 93.06 189 GLY A C 1
ATOM 1371 O O . GLY A 1 189 ? -3.852 7.229 14.293 1.00 93.06 189 GLY A O 1
ATOM 1372 N N . CYS A 1 190 ? -3.577 6.615 16.431 1.00 95.56 190 CYS A N 1
ATOM 1373 C CA . CYS A 1 190 ? -3.174 5.238 16.122 1.00 95.56 190 CYS A CA 1
ATOM 1374 C C . CYS A 1 190 ? -4.270 4.437 15.422 1.00 95.56 190 CYS A C 1
ATOM 1376 O O . CYS A 1 190 ? -3.994 3.769 14.435 1.00 95.56 190 CYS A O 1
ATOM 1378 N N . MET A 1 191 ? -5.527 4.607 15.833 1.00 96.75 191 MET A N 1
ATOM 1379 C CA . MET A 1 191 ? -6.680 3.994 15.157 1.00 96.75 191 MET A CA 1
ATOM 1380 C C . MET A 1 191 ? -7.150 4.767 13.911 1.00 96.75 191 MET A C 1
ATOM 1382 O O . MET A 1 191 ? -8.222 4.488 13.386 1.00 96.75 191 MET A O 1
ATOM 1386 N N . HIS A 1 192 ? -6.360 5.734 13.436 1.00 96.88 192 HIS A N 1
ATOM 1387 C CA . HIS A 1 192 ? -6.650 6.570 12.264 1.00 96.88 192 HIS A CA 1
ATOM 1388 C C . HIS A 1 192 ? -5.472 6.643 11.289 1.00 96.88 192 HIS A C 1
ATOM 1390 O O . HIS A 1 192 ? -5.489 7.457 10.366 1.00 96.88 192 HIS A O 1
ATOM 1396 N N . THR A 1 193 ? -4.446 5.817 11.506 1.00 96.88 193 THR A N 1
ATOM 1397 C CA . THR A 1 193 ? -3.209 5.789 10.729 1.00 96.88 193 THR A CA 1
ATOM 1398 C C . THR A 1 193 ? -2.902 4.352 10.332 1.00 96.88 193 THR A C 1
ATOM 1400 O O . THR A 1 193 ? -2.965 3.461 11.172 1.00 96.88 193 THR A O 1
ATOM 1403 N N . ILE A 1 194 ? -2.543 4.126 9.072 1.00 97.50 194 ILE A N 1
ATOM 1404 C CA . ILE A 1 194 ? -2.106 2.818 8.577 1.00 97.50 194 ILE A CA 1
ATOM 1405 C C . ILE A 1 194 ? -0.796 2.963 7.800 1.00 97.50 194 ILE A C 1
ATOM 1407 O O . ILE A 1 194 ? -0.588 3.967 7.105 1.00 97.50 194 ILE A O 1
ATOM 1411 N N . HIS A 1 195 ? 0.088 1.977 7.955 1.00 97.62 195 HIS A N 1
ATOM 1412 C CA . HIS A 1 195 ? 1.337 1.911 7.207 1.00 97.62 195 HIS A CA 1
ATOM 1413 C C . HIS A 1 195 ? 1.073 1.509 5.753 1.00 97.62 195 HIS A C 1
ATOM 1415 O O . HIS A 1 195 ? 0.122 0.782 5.456 1.00 97.62 195 HIS A O 1
ATOM 1421 N N . MET A 1 196 ? 1.872 2.029 4.828 1.00 97.50 196 MET A N 1
ATOM 1422 C CA . MET A 1 196 ? 1.682 1.832 3.397 1.00 97.50 196 MET A CA 1
ATOM 1423 C C . MET A 1 196 ? 3.028 1.768 2.688 1.00 97.50 196 MET A C 1
ATOM 1425 O O . MET A 1 196 ? 3.871 2.649 2.873 1.00 97.50 196 MET A O 1
ATOM 1429 N N . GLU A 1 197 ? 3.180 0.786 1.802 1.00 98.00 197 GLU A N 1
ATOM 1430 C CA . GLU A 1 197 ? 4.460 0.518 1.153 1.00 98.00 197 GLU A CA 1
ATOM 1431 C C . GLU A 1 197 ? 4.341 0.323 -0.360 1.00 98.00 197 GLU A C 1
ATOM 1433 O O . GLU A 1 197 ? 3.541 -0.466 -0.867 1.00 98.00 197 GLU A O 1
ATOM 1438 N N . PHE A 1 198 ? 5.192 1.033 -1.103 1.00 98.50 198 PHE A N 1
ATOM 1439 C CA . PHE A 1 198 ? 5.519 0.690 -2.482 1.00 98.50 198 PHE A CA 1
ATOM 1440 C C . PHE A 1 198 ? 6.577 -0.409 -2.467 1.00 98.50 198 PHE A C 1
ATOM 1442 O O . PHE A 1 198 ? 7.754 -0.115 -2.236 1.00 98.50 198 PHE A O 1
ATOM 1449 N N . ASP A 1 199 ? 6.146 -1.625 -2.768 1.00 98.31 199 ASP A N 1
ATOM 1450 C CA . ASP A 1 199 ? 6.923 -2.846 -2.604 1.00 98.31 199 ASP A CA 1
ATOM 1451 C C . ASP A 1 199 ? 8.142 -2.966 -3.545 1.00 98.31 199 ASP A C 1
ATOM 1453 O O . ASP A 1 199 ? 8.065 -2.672 -4.745 1.00 98.31 199 ASP A O 1
ATOM 1457 N N . HIS A 1 200 ? 9.274 -3.416 -3.007 1.00 97.62 200 HIS A N 1
ATOM 1458 C CA . HIS A 1 200 ? 10.531 -3.569 -3.736 1.00 97.62 200 HIS A CA 1
ATOM 1459 C C . HIS A 1 200 ? 10.516 -4.693 -4.792 1.00 97.62 200 HIS A C 1
ATOM 1461 O O . HIS A 1 200 ? 11.101 -4.514 -5.865 1.00 97.62 200 HIS A O 1
ATOM 1467 N N . ASP A 1 201 ? 9.797 -5.800 -4.576 1.00 98.12 201 ASP A N 1
ATOM 1468 C CA . ASP A 1 201 ? 9.618 -6.871 -5.569 1.00 98.12 201 ASP A CA 1
ATOM 1469 C C . ASP A 1 201 ? 8.718 -6.407 -6.722 1.00 98.12 201 ASP A C 1
ATOM 1471 O O . ASP A 1 201 ? 9.004 -6.669 -7.895 1.00 98.12 201 ASP A O 1
ATOM 1475 N N . TRP A 1 202 ? 7.671 -5.639 -6.417 1.00 98.06 202 TRP A N 1
ATOM 1476 C CA . TRP A 1 202 ? 6.805 -4.998 -7.405 1.00 98.06 202 TRP A CA 1
ATOM 1477 C C . TRP A 1 202 ? 7.557 -3.968 -8.246 1.00 98.06 202 TRP A C 1
ATOM 1479 O O . TRP A 1 202 ? 7.327 -3.878 -9.456 1.00 98.06 202 TRP A O 1
ATOM 1489 N N . LYS A 1 203 ? 8.490 -3.217 -7.646 1.00 97.44 203 LYS A N 1
ATOM 1490 C CA . LYS A 1 203 ? 9.415 -2.347 -8.392 1.00 97.44 203 LYS A CA 1
ATOM 1491 C C . LYS A 1 203 ? 10.350 -3.164 -9.279 1.00 97.44 203 LYS A C 1
ATOM 1493 O O . LYS A 1 203 ? 10.507 -2.834 -10.452 1.00 97.44 203 LYS A O 1
ATOM 1498 N N . ALA A 1 204 ? 10.930 -4.246 -8.758 1.00 97.19 204 ALA A N 1
ATOM 1499 C CA . ALA A 1 204 ? 11.839 -5.107 -9.515 1.00 97.19 204 ALA A CA 1
ATOM 1500 C C . ALA A 1 204 ? 11.156 -5.753 -10.731 1.00 97.19 204 ALA A C 1
ATOM 1502 O O . ALA A 1 204 ? 11.763 -5.866 -11.794 1.00 97.19 204 ALA A O 1
ATOM 1503 N N . ALA A 1 205 ? 9.891 -6.159 -10.589 1.00 96.50 205 ALA A N 1
ATOM 1504 C CA . ALA A 1 205 ? 9.068 -6.720 -11.664 1.00 96.50 205 ALA A CA 1
ATOM 1505 C C . ALA A 1 205 ? 8.533 -5.667 -12.658 1.00 96.50 205 ALA A C 1
ATOM 1507 O O . ALA A 1 205 ? 7.932 -6.023 -13.6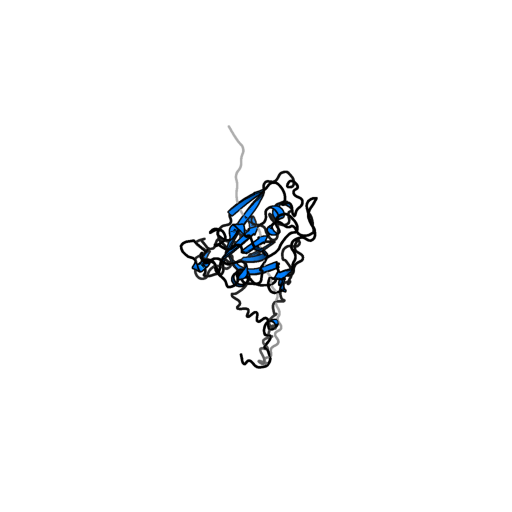72 1.00 96.50 205 ALA A O 1
ATOM 1508 N N . GLY A 1 206 ? 8.731 -4.371 -12.388 1.00 95.81 206 GLY A N 1
ATOM 1509 C CA . GLY A 1 206 ? 8.203 -3.276 -13.206 1.00 95.81 206 GLY A CA 1
ATOM 1510 C C . GLY A 1 206 ? 6.692 -3.061 -13.065 1.00 95.81 206 GLY A C 1
ATOM 1511 O O . GLY A 1 206 ? 6.088 -2.378 -13.890 1.00 95.81 206 GLY A O 1
ATOM 1512 N N . TYR A 1 207 ? 6.064 -3.636 -12.036 1.00 96.75 207 TYR A N 1
ATOM 1513 C CA . TYR A 1 207 ? 4.640 -3.436 -11.734 1.00 96.75 207 TYR A CA 1
ATOM 1514 C C . TYR A 1 207 ? 4.401 -2.104 -11.017 1.00 96.75 207 TYR A C 1
ATOM 1516 O O . TYR A 1 207 ? 3.279 -1.589 -10.996 1.00 96.75 207 TYR A O 1
ATOM 1524 N N . CYS A 1 208 ? 5.479 -1.574 -10.439 1.00 96.88 208 CYS A N 1
ATOM 1525 C CA . CYS A 1 208 ? 5.563 -0.348 -9.676 1.00 96.88 208 CYS A CA 1
ATOM 1526 C C . CYS A 1 208 ? 6.841 0.418 -10.036 1.00 96.88 208 CYS A C 1
ATOM 1528 O O . CYS A 1 208 ? 7.780 -0.157 -10.586 1.00 96.88 208 CYS A O 1
ATOM 1530 N N . GLY A 1 209 ? 6.904 1.712 -9.714 1.00 94.94 209 GLY A N 1
ATOM 1531 C CA . GLY A 1 209 ? 8.042 2.566 -10.070 1.00 94.94 209 GLY A CA 1
ATOM 1532 C C . GLY A 1 209 ? 7.763 3.515 -11.244 1.00 94.94 209 GLY A C 1
ATOM 1533 O O . GLY A 1 209 ? 6.598 3.820 -11.512 1.00 94.94 209 GLY A O 1
ATOM 1534 N N . PRO A 1 210 ? 8.809 4.033 -11.916 1.00 95.38 210 PRO A N 1
ATOM 1535 C CA . PRO A 1 210 ? 8.682 5.129 -12.873 1.00 95.38 210 PRO A CA 1
ATOM 1536 C C . PRO A 1 210 ? 7.621 4.902 -13.955 1.00 95.38 210 PRO A C 1
ATOM 1538 O O . PRO A 1 210 ? 7.671 3.908 -14.679 1.00 95.38 210 PRO A O 1
ATOM 1541 N N . ASN A 1 211 ? 6.715 5.868 -14.122 1.00 94.88 211 ASN A N 1
ATOM 1542 C CA . ASN A 1 211 ? 5.635 5.856 -15.125 1.00 94.88 211 ASN A CA 1
ATOM 1543 C C . ASN A 1 211 ? 4.583 4.743 -14.938 1.00 94.88 211 ASN A C 1
ATOM 1545 O O . ASN A 1 211 ? 3.922 4.350 -15.900 1.00 94.88 211 ASN A O 1
ATOM 1549 N N . THR A 1 212 ? 4.411 4.244 -13.715 1.00 97.12 212 THR A N 1
ATOM 1550 C CA . THR A 1 212 ? 3.357 3.278 -13.361 1.00 97.12 212 THR A CA 1
ATOM 1551 C C . THR A 1 212 ? 2.284 3.922 -12.480 1.00 97.12 212 THR A C 1
ATOM 1553 O O . THR A 1 212 ? 2.462 5.025 -11.958 1.00 97.12 212 THR A O 1
ATOM 1556 N N . SER A 1 213 ? 1.168 3.219 -12.266 1.00 97.12 213 SER A N 1
ATOM 1557 C CA . SER A 1 213 ? 0.097 3.670 -11.365 1.00 97.12 213 SER A CA 1
ATOM 1558 C C . SER A 1 213 ? 0.541 3.779 -9.898 1.00 97.12 213 SER A C 1
ATOM 1560 O O . SER A 1 213 ? -0.093 4.499 -9.130 1.00 97.12 213 SER A O 1
ATOM 1562 N N . CYS A 1 214 ? 1.633 3.110 -9.508 1.00 97.38 214 CYS A N 1
ATOM 1563 C CA . CYS A 1 214 ? 2.271 3.248 -8.200 1.00 97.38 214 CYS A CA 1
ATOM 1564 C C . CYS A 1 214 ? 3.705 3.781 -8.322 1.00 97.38 214 CYS A C 1
ATOM 1566 O O . CYS A 1 214 ? 4.665 3.215 -7.819 1.00 97.38 214 CYS A O 1
ATOM 1568 N N . ASP A 1 215 ? 3.874 4.918 -8.986 1.00 98.00 215 ASP A N 1
ATOM 1569 C CA . ASP A 1 215 ? 5.163 5.605 -9.020 1.00 98.00 215 ASP A CA 1
ATOM 1570 C C . ASP A 1 215 ? 5.390 6.423 -7.721 1.00 98.00 215 ASP A C 1
ATOM 1572 O O . ASP A 1 215 ? 4.697 7.430 -7.512 1.00 98.00 215 ASP A O 1
ATOM 1576 N N . PRO A 1 216 ? 6.344 6.043 -6.841 1.00 97.00 216 PRO A N 1
ATOM 1577 C CA . PRO A 1 216 ? 6.622 6.790 -5.613 1.00 97.00 216 PRO A CA 1
ATOM 1578 C C . PRO A 1 216 ? 7.293 8.145 -5.880 1.00 97.00 216 PRO A C 1
ATOM 1580 O O . PRO A 1 216 ? 7.105 9.091 -5.111 1.00 97.00 216 PRO A O 1
ATOM 1583 N N . TYR A 1 217 ? 8.052 8.279 -6.974 1.00 96.94 217 TYR A N 1
ATOM 1584 C CA . TYR A 1 217 ? 8.690 9.541 -7.345 1.00 96.94 217 TYR A CA 1
ATOM 1585 C C . TYR A 1 217 ? 7.644 10.545 -7.825 1.00 96.94 217 TYR A C 1
ATOM 1587 O O . TYR A 1 217 ? 7.628 11.690 -7.370 1.00 96.94 217 TYR A O 1
ATOM 1595 N N . ALA A 1 218 ? 6.715 10.108 -8.676 1.00 97.38 218 ALA A N 1
ATOM 1596 C CA . ALA A 1 218 ? 5.595 10.947 -9.087 1.00 97.38 218 ALA A CA 1
ATOM 1597 C C . ALA A 1 218 ? 4.730 11.365 -7.881 1.00 97.38 218 ALA A C 1
ATOM 1599 O O . ALA A 1 218 ? 4.320 12.526 -7.810 1.00 97.38 218 ALA A O 1
ATOM 1600 N N . MET A 1 219 ? 4.522 10.481 -6.891 1.00 96.69 219 MET A N 1
ATOM 1601 C CA . MET A 1 219 ? 3.809 10.835 -5.653 1.00 96.69 219 MET A CA 1
ATOM 1602 C C . MET A 1 219 ? 4.544 11.935 -4.892 1.00 96.69 219 MET A C 1
ATOM 1604 O O . MET A 1 219 ? 3.920 12.918 -4.481 1.00 96.69 219 MET A O 1
ATOM 1608 N N . ALA A 1 220 ? 5.859 11.787 -4.715 1.00 95.81 220 ALA A N 1
ATOM 1609 C CA . ALA A 1 220 ? 6.683 12.749 -3.993 1.00 95.81 220 ALA A CA 1
ATOM 1610 C C . ALA A 1 220 ? 6.620 14.155 -4.609 1.00 95.81 220 ALA A C 1
ATOM 1612 O O . ALA A 1 220 ? 6.601 15.138 -3.870 1.00 95.81 220 ALA A O 1
ATOM 1613 N N . GLN A 1 221 ? 6.547 14.248 -5.941 1.00 95.06 221 GLN A N 1
ATOM 1614 C CA . GLN A 1 221 ? 6.454 15.525 -6.654 1.00 95.06 221 GLN A CA 1
ATOM 1615 C C . GLN A 1 221 ? 5.044 16.122 -6.644 1.00 95.06 221 GLN A C 1
ATOM 1617 O O . GLN A 1 221 ? 4.883 17.337 -6.531 1.00 95.06 221 GLN A O 1
ATOM 1622 N N . ALA A 1 222 ? 4.015 15.285 -6.783 1.00 93.69 222 ALA A N 1
ATOM 1623 C CA . ALA A 1 222 ? 2.640 15.746 -6.960 1.00 93.69 222 ALA A CA 1
ATOM 1624 C C . ALA A 1 222 ? 1.919 16.041 -5.639 1.00 93.69 222 ALA A C 1
ATOM 1626 O O . ALA A 1 222 ? 1.020 16.882 -5.596 1.00 93.69 222 ALA A O 1
ATOM 1627 N N . THR A 1 223 ? 2.285 15.334 -4.568 1.00 94.44 223 THR A N 1
ATOM 1628 C CA . THR A 1 223 ? 1.545 15.351 -3.304 1.00 94.44 223 THR A CA 1
ATOM 1629 C C . THR A 1 223 ? 2.476 15.791 -2.180 1.00 94.44 223 THR A C 1
ATOM 1631 O O . THR A 1 223 ? 3.444 15.100 -1.891 1.00 94.44 223 THR A O 1
ATOM 1634 N N . PRO A 1 224 ? 2.274 16.946 -1.540 1.00 94.00 224 PRO A N 1
ATOM 1635 C CA . PRO A 1 224 ? 2.999 17.307 -0.320 1.00 94.00 224 PRO A CA 1
ATOM 1636 C C . PRO A 1 224 ? 2.660 16.374 0.859 1.00 94.00 224 PRO A C 1
ATOM 1638 O O . PRO A 1 224 ? 1.548 15.864 0.971 1.00 94.00 224 PRO A O 1
ATOM 1641 N N . SER A 1 225 ? 3.614 16.202 1.778 1.00 94.56 225 SER A N 1
ATOM 1642 C CA . SER A 1 225 ? 3.347 15.631 3.108 1.00 94.56 225 SER A CA 1
ATOM 1643 C C . SER A 1 225 ? 2.355 16.513 3.874 1.00 94.56 225 SER A C 1
ATOM 1645 O O . SER A 1 225 ? 2.390 17.739 3.747 1.00 94.56 225 SER A O 1
ATOM 1647 N N . ALA A 1 226 ? 1.518 15.923 4.726 1.00 92.38 226 ALA A N 1
ATOM 1648 C CA . ALA A 1 226 ? 0.587 16.673 5.572 1.00 92.38 226 ALA A CA 1
ATOM 1649 C C . ALA A 1 226 ? 1.276 17.644 6.546 1.00 92.38 226 ALA A C 1
ATOM 1651 O O . ALA A 1 226 ? 0.656 18.604 7.000 1.00 92.38 226 ALA A O 1
ATOM 1652 N N . TYR A 1 227 ? 2.559 17.433 6.836 1.00 91.81 227 TYR A N 1
ATOM 1653 C CA . TYR A 1 227 ? 3.358 18.333 7.669 1.00 91.81 227 TYR A CA 1
ATOM 1654 C C . TYR A 1 227 ? 3.928 19.526 6.905 1.00 91.81 227 TYR A C 1
ATOM 1656 O O . TYR A 1 227 ? 4.492 20.434 7.514 1.00 91.81 227 TYR A O 1
ATOM 1664 N N . ALA A 1 228 ? 3.820 19.535 5.576 1.00 93.19 228 ALA A N 1
ATOM 1665 C CA . ALA A 1 228 ? 4.249 20.672 4.787 1.00 93.19 228 ALA A CA 1
ATOM 1666 C C . ALA A 1 228 ? 3.344 21.880 5.073 1.00 93.19 228 ALA A C 1
ATOM 1668 O O . ALA A 1 228 ? 2.127 21.759 5.218 1.00 93.19 228 ALA A O 1
ATOM 1669 N N . SER A 1 229 ? 3.937 23.074 5.112 1.00 93.06 229 SER A N 1
ATOM 1670 C CA . SER A 1 229 ? 3.241 24.312 5.496 1.00 93.06 229 SER A CA 1
ATOM 1671 C C . SER A 1 229 ? 2.027 24.640 4.619 1.00 93.06 229 SER A C 1
ATOM 1673 O O . SER A 1 229 ? 1.107 25.326 5.058 1.00 93.06 229 SER A O 1
ATOM 1675 N N . ASN A 1 230 ? 1.987 24.152 3.377 1.00 90.69 230 ASN A N 1
ATOM 1676 C CA . ASN A 1 230 ? 0.826 24.271 2.499 1.00 90.69 230 ASN A CA 1
ATOM 1677 C C . ASN A 1 230 ? -0.338 23.357 2.913 1.00 90.69 230 ASN A C 1
ATOM 1679 O O . ASN A 1 230 ? -1.482 23.774 2.753 1.00 90.69 230 ASN A O 1
ATOM 1683 N N . CYS A 1 231 ? -0.070 22.175 3.469 1.00 92.25 231 CYS A N 1
ATOM 1684 C CA . CYS A 1 231 ? -1.089 21.236 3.951 1.00 92.25 231 CYS A CA 1
ATOM 1685 C C . CYS A 1 231 ? -1.597 21.522 5.361 1.00 92.25 231 CYS A C 1
ATOM 1687 O O . CYS A 1 231 ? -2.591 20.937 5.777 1.00 92.25 231 CYS A O 1
ATOM 1689 N N . GLN A 1 232 ? -0.970 22.462 6.065 1.00 90.94 232 GLN A N 1
ATOM 1690 C CA . GLN A 1 232 ? -1.436 22.972 7.356 1.00 90.94 232 GLN A CA 1
ATOM 1691 C C . GLN A 1 232 ? -2.364 24.197 7.224 1.00 90.94 232 GLN A C 1
ATOM 1693 O O . GLN A 1 232 ? -2.782 24.770 8.228 1.00 90.94 232 GLN A O 1
ATOM 1698 N N . LYS A 1 233 ? -2.669 24.639 5.995 1.00 89.81 233 LYS A N 1
ATOM 1699 C CA . LYS A 1 233 ? -3.562 25.780 5.730 1.00 89.81 233 LYS A CA 1
ATOM 1700 C C . LYS A 1 233 ? -5.033 25.383 5.841 1.00 89.81 233 LYS A C 1
ATOM 1702 O O . LYS A 1 233 ? -5.395 24.244 5.571 1.00 89.81 233 LYS A O 1
ATOM 1707 N N . THR A 1 234 ? -5.883 26.371 6.123 1.00 89.75 234 THR A N 1
ATOM 1708 C CA . THR A 1 234 ? -7.345 26.225 6.112 1.00 89.75 234 THR A CA 1
ATOM 1709 C C . THR A 1 234 ? -7.950 27.135 5.035 1.00 89.75 234 THR A C 1
ATOM 1711 O O . THR A 1 234 ? -7.747 28.349 5.111 1.00 89.75 234 THR A O 1
ATOM 1714 N N . PRO A 1 235 ? -8.695 26.599 4.047 1.00 88.94 235 PRO A N 1
ATOM 1715 C CA . PRO A 1 235 ? -8.934 25.172 3.806 1.00 88.94 235 PRO A CA 1
ATOM 1716 C C . PRO A 1 235 ? -7.667 24.434 3.331 1.00 88.94 235 PRO A C 1
ATOM 1718 O O . PRO A 1 235 ? -6.815 25.024 2.664 1.00 88.94 235 PRO A O 1
ATOM 1721 N N . VAL A 1 236 ? -7.563 23.140 3.658 1.00 90.69 236 VAL A N 1
ATOM 1722 C CA . VAL A 1 236 ? -6.443 22.290 3.219 1.00 90.69 236 VAL A CA 1
ATOM 1723 C C . VAL A 1 236 ? -6.522 22.110 1.694 1.00 90.69 236 VAL A C 1
ATOM 1725 O O . VAL A 1 236 ? -7.581 21.712 1.196 1.00 90.69 236 VAL A O 1
ATOM 1728 N N . PRO A 1 237 ? -5.446 22.389 0.931 1.00 91.38 237 PRO A N 1
ATOM 1729 C CA . PRO A 1 237 ? -5.443 22.226 -0.523 1.00 91.38 237 PRO A CA 1
ATOM 1730 C C . PRO A 1 237 ? -5.737 20.787 -0.966 1.00 91.38 237 PRO A C 1
ATOM 1732 O O . PRO A 1 237 ? -5.297 19.835 -0.325 1.00 91.38 237 PRO A O 1
ATOM 1735 N N . SER A 1 238 ? -6.406 20.615 -2.111 1.00 88.56 238 SER A N 1
ATOM 1736 C CA . SER A 1 238 ? -6.752 19.288 -2.650 1.00 88.56 238 SER A CA 1
ATOM 1737 C C . SER A 1 238 ? -5.537 18.386 -2.890 1.00 88.56 238 SER A C 1
ATOM 1739 O O . SER A 1 238 ? -5.617 17.189 -2.647 1.00 88.56 238 SER A O 1
ATOM 1741 N N . ALA A 1 239 ? -4.397 18.960 -3.289 1.00 91.06 239 ALA A N 1
ATOM 1742 C CA . ALA A 1 239 ? -3.149 18.225 -3.518 1.00 91.06 239 ALA A CA 1
ATOM 1743 C C . ALA A 1 239 ? -2.599 17.514 -2.264 1.00 91.06 239 ALA A C 1
ATOM 1745 O O . ALA A 1 239 ? -1.749 16.638 -2.384 1.00 91.06 239 ALA A O 1
ATOM 1746 N N . CYS A 1 240 ? -3.071 17.880 -1.067 1.00 94.00 240 CYS A N 1
ATOM 1747 C CA . CYS A 1 240 ? -2.700 17.236 0.194 1.00 94.00 240 CYS A CA 1
ATOM 1748 C C . CYS A 1 240 ? -3.500 15.959 0.486 1.00 94.00 240 CYS A C 1
ATOM 1750 O O . CYS A 1 240 ? -3.266 15.330 1.517 1.00 94.00 240 CYS A O 1
ATOM 1752 N N . PHE A 1 241 ? -4.455 15.605 -0.378 1.00 95.50 241 PHE A N 1
ATOM 1753 C CA . PHE A 1 241 ? -5.268 14.405 -0.255 1.00 95.50 241 PHE A CA 1
ATOM 1754 C C . PHE A 1 241 ? -4.986 13.456 -1.411 1.00 95.50 241 PHE A C 1
ATOM 1756 O O . PHE A 1 241 ? -4.916 13.872 -2.571 1.00 95.50 241 PHE A O 1
ATOM 1763 N N . ILE A 1 242 ? -4.885 12.172 -1.097 1.00 97.06 242 ILE A N 1
ATOM 1764 C CA . ILE A 1 242 ? -4.708 11.106 -2.078 1.00 97.06 242 ILE A CA 1
ATOM 1765 C C . ILE A 1 242 ? -5.823 10.077 -1.947 1.00 97.06 242 ILE A C 1
ATOM 1767 O O . ILE A 1 242 ? -6.352 9.860 -0.858 1.00 97.06 242 ILE A O 1
ATOM 1771 N N . ASP A 1 243 ? -6.169 9.458 -3.070 1.00 97.69 243 ASP A N 1
ATOM 1772 C CA . ASP A 1 243 ? -6.865 8.177 -3.078 1.00 97.69 243 ASP A CA 1
ATOM 1773 C C . ASP A 1 243 ? -5.840 7.089 -3.409 1.00 97.69 243 ASP A C 1
ATOM 1775 O O . ASP A 1 243 ? -4.915 7.327 -4.196 1.00 97.69 243 ASP A O 1
ATOM 1779 N N . ILE A 1 244 ? -6.008 5.902 -2.836 1.00 98.25 244 ILE A N 1
ATOM 1780 C CA . ILE A 1 244 ? -5.087 4.774 -3.011 1.00 98.25 244 ILE A CA 1
ATOM 1781 C C . ILE A 1 244 ? -5.835 3.477 -3.294 1.00 98.25 244 ILE A C 1
ATOM 1783 O O . ILE A 1 244 ? -6.983 3.327 -2.884 1.00 98.25 244 ILE A O 1
ATOM 1787 N N . GLN A 1 245 ? -5.154 2.534 -3.942 1.00 98.31 245 GLN A N 1
ATOM 1788 C CA . GLN A 1 245 ? -5.581 1.144 -4.057 1.00 98.31 245 GLN A CA 1
ATOM 1789 C C . GLN A 1 245 ? -4.443 0.192 -3.697 1.00 98.31 245 GLN A C 1
ATOM 1791 O O . GLN A 1 245 ? -3.317 0.342 -4.184 1.00 98.31 245 GLN A O 1
ATOM 1796 N N . GLY A 1 246 ? -4.730 -0.836 -2.908 1.00 98.31 246 GLY A N 1
ATOM 1797 C CA . GLY A 1 246 ? -3.727 -1.824 -2.523 1.00 98.31 246 GLY A CA 1
ATOM 1798 C C . GLY A 1 246 ? -4.311 -3.021 -1.795 1.00 98.31 246 GLY A C 1
ATOM 1799 O O . GLY A 1 246 ? -5.525 -3.119 -1.607 1.00 98.31 246 GLY A O 1
ATOM 1800 N N . PHE A 1 247 ? -3.436 -3.945 -1.416 1.00 98.56 247 PHE A N 1
ATOM 1801 C CA . PHE A 1 247 ? -3.820 -5.128 -0.655 1.00 98.56 247 PHE A CA 1
ATOM 1802 C C . PHE A 1 247 ? -3.676 -4.886 0.844 1.00 98.56 247 PHE A C 1
ATOM 1804 O O . PHE A 1 247 ? -2.694 -4.300 1.288 1.00 98.56 247 PHE A O 1
ATOM 1811 N N . VAL A 1 248 ? -4.657 -5.350 1.616 1.00 98.44 248 VAL A N 1
ATOM 1812 C CA . VAL A 1 248 ? -4.605 -5.325 3.081 1.00 98.44 248 VAL A CA 1
ATOM 1813 C C . VAL A 1 248 ? -3.798 -6.520 3.576 1.00 98.44 248 VAL A C 1
ATOM 1815 O O . VAL A 1 248 ? -4.143 -7.671 3.293 1.00 98.44 248 VAL A O 1
ATOM 1818 N N . TYR A 1 249 ? -2.758 -6.246 4.355 1.00 97.56 249 TYR A N 1
ATOM 1819 C CA . TYR A 1 249 ? -1.870 -7.250 4.928 1.00 97.56 249 TYR A CA 1
ATOM 1820 C C . TYR A 1 249 ? -1.705 -7.046 6.440 1.00 97.56 249 TYR A C 1
ATOM 1822 O O . TYR A 1 249 ? -1.917 -5.947 6.954 1.00 97.56 249 TYR A O 1
ATOM 1830 N N . TRP A 1 250 ? -1.379 -8.128 7.151 1.00 97.69 250 TRP A N 1
ATOM 1831 C CA . TRP A 1 250 ? -1.047 -8.106 8.574 1.00 97.69 250 TRP A CA 1
ATOM 1832 C C . TRP A 1 250 ? 0.412 -8.519 8.775 1.00 97.69 250 TRP A C 1
ATOM 1834 O O . TRP A 1 250 ? 0.752 -9.695 8.628 1.00 97.69 250 TRP A O 1
ATOM 1844 N N . ASP A 1 251 ? 1.251 -7.561 9.153 1.00 96.31 251 ASP A N 1
ATOM 1845 C CA . ASP A 1 251 ? 2.619 -7.776 9.603 1.00 96.31 251 ASP A CA 1
ATOM 1846 C C . ASP A 1 251 ? 2.653 -7.961 11.124 1.00 96.31 251 ASP A C 1
ATOM 1848 O O . ASP A 1 251 ? 2.508 -7.026 11.917 1.00 96.31 251 ASP A O 1
ATOM 1852 N N . GLN A 1 252 ? 2.819 -9.212 11.545 1.00 95.06 252 GLN A N 1
ATOM 1853 C CA . GLN A 1 252 ? 2.846 -9.559 12.959 1.00 95.06 252 GLN A CA 1
ATOM 1854 C C . GLN A 1 252 ? 4.027 -8.910 13.697 1.00 95.06 252 GLN A C 1
ATOM 1856 O O . GLN A 1 252 ? 3.880 -8.552 14.875 1.00 95.06 252 GLN A O 1
ATOM 1861 N N . ASP A 1 253 ? 5.165 -8.742 13.025 1.00 93.88 253 ASP A N 1
ATOM 1862 C CA . ASP A 1 253 ? 6.401 -8.256 13.638 1.00 93.88 253 ASP A CA 1
ATOM 1863 C C . ASP A 1 253 ? 6.344 -6.740 13.888 1.00 93.88 253 ASP A C 1
ATOM 1865 O O . ASP A 1 253 ? 6.932 -6.242 14.851 1.00 93.88 253 ASP A O 1
ATOM 1869 N N . SER A 1 254 ? 5.517 -6.024 13.123 1.00 94.00 254 SER A N 1
ATOM 1870 C CA . SER A 1 254 ? 5.301 -4.578 13.262 1.00 94.00 254 SER A CA 1
ATOM 1871 C C . SER A 1 254 ? 4.184 -4.190 14.238 1.00 94.00 254 SER A C 1
ATOM 1873 O O . SER A 1 254 ? 3.961 -3.007 14.501 1.00 94.00 254 SER A O 1
ATOM 1875 N N . SER A 1 255 ? 3.501 -5.162 14.855 1.00 94.62 255 SER A N 1
ATOM 1876 C CA . SER A 1 255 ? 2.343 -4.916 15.738 1.00 94.62 255 SER A CA 1
ATOM 1877 C C . SER A 1 255 ? 2.626 -4.053 16.979 1.00 94.62 255 SER A C 1
ATOM 1879 O O . SER A 1 255 ? 1.697 -3.538 17.602 1.00 94.62 255 SER A O 1
ATOM 1881 N N . SER A 1 256 ? 3.898 -3.859 17.331 1.00 92.75 256 SER A N 1
ATOM 1882 C CA . SER A 1 256 ? 4.347 -2.975 18.412 1.00 92.75 256 SER A CA 1
ATOM 1883 C C . SER A 1 256 ? 5.262 -1.837 17.956 1.00 92.75 256 SER A C 1
ATOM 1885 O O . SER A 1 256 ? 5.824 -1.142 18.802 1.00 92.75 256 SER A O 1
ATOM 1887 N N . ASP A 1 257 ? 5.439 -1.642 16.649 1.00 93.50 257 ASP A N 1
ATOM 1888 C CA . ASP A 1 257 ? 6.323 -0.605 16.121 1.00 93.50 257 ASP A CA 1
ATOM 1889 C C . ASP A 1 257 ? 5.606 0.752 16.051 1.00 93.50 257 ASP A C 1
ATOM 1891 O O . ASP A 1 257 ? 4.512 0.880 15.501 1.00 93.50 257 ASP A O 1
ATOM 1895 N N . ALA A 1 258 ? 6.247 1.795 16.579 1.00 91.81 258 ALA A N 1
ATOM 1896 C CA . ALA A 1 258 ? 5.765 3.167 16.482 1.00 91.81 258 ALA A CA 1
ATOM 1897 C C . ALA A 1 258 ? 5.662 3.652 15.025 1.00 91.81 258 ALA A C 1
ATOM 1899 O O . ALA A 1 258 ? 4.768 4.442 14.715 1.00 91.81 258 ALA A O 1
ATOM 1900 N N . ILE A 1 259 ? 6.538 3.182 14.129 1.00 90.75 259 ILE A N 1
ATOM 1901 C CA . ILE A 1 259 ? 6.502 3.541 12.703 1.00 90.75 259 ILE A CA 1
ATOM 1902 C C . ILE A 1 259 ? 5.234 2.988 12.042 1.00 90.75 259 ILE A C 1
ATOM 1904 O O . ILE A 1 259 ? 4.625 3.693 11.241 1.00 90.75 259 ILE A O 1
ATOM 1908 N N . HIS A 1 260 ? 4.748 1.821 12.474 1.00 94.56 260 HIS A N 1
ATOM 1909 C CA . HIS A 1 260 ? 3.479 1.231 12.028 1.00 94.56 260 HIS A CA 1
ATOM 1910 C C . HIS A 1 260 ? 2.289 1.625 12.920 1.00 94.56 260 HIS A C 1
ATOM 1912 O O . HIS A 1 260 ? 1.248 0.972 12.927 1.00 94.56 260 HIS A O 1
ATOM 1918 N N . SER A 1 261 ? 2.403 2.712 13.692 1.00 95.25 261 SER A N 1
ATOM 1919 C CA . SER A 1 261 ? 1.333 3.183 14.588 1.00 95.25 261 SER A CA 1
ATOM 1920 C C . SER A 1 261 ? 0.875 2.136 15.615 1.00 95.25 261 SER A C 1
ATOM 1922 O O . SER A 1 261 ? -0.296 2.101 15.997 1.00 95.25 261 SE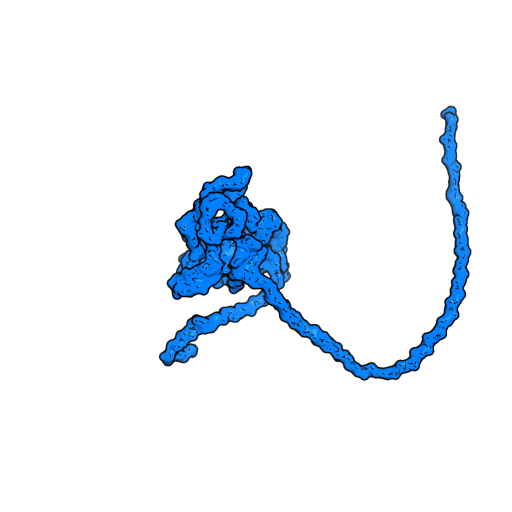R A O 1
ATOM 1924 N N . PHE A 1 262 ? 1.807 1.289 16.062 1.00 96.44 262 PHE A N 1
ATOM 1925 C CA . PHE A 1 262 ? 1.578 0.152 16.955 1.00 96.44 262 PHE A CA 1
ATOM 1926 C C . PHE A 1 262 ? 0.508 -0.813 16.420 1.00 96.44 262 PHE A C 1
ATOM 1928 O O . PHE A 1 262 ? -0.311 -1.321 17.184 1.00 96.44 262 PHE A O 1
ATOM 1935 N N . SER A 1 263 ? 0.468 -1.012 15.103 1.00 97.06 263 SER A N 1
ATOM 1936 C CA . SER A 1 263 ? -0.486 -1.859 14.389 1.00 97.06 263 SER A CA 1
ATOM 1937 C C . SER A 1 263 ? 0.258 -2.722 13.378 1.00 97.06 263 SER A C 1
ATOM 1939 O O . SER A 1 263 ? 1.147 -2.235 12.697 1.00 97.06 263 SER A O 1
ATOM 1941 N N . GLY A 1 264 ? -0.131 -3.989 13.235 1.00 97.38 264 GLY A N 1
ATOM 1942 C CA . GLY A 1 264 ? 0.382 -4.844 12.159 1.00 97.38 264 GLY A CA 1
ATOM 1943 C C . GLY A 1 264 ? -0.340 -4.641 10.824 1.00 97.38 264 GLY A C 1
ATOM 1944 O O . GLY A 1 264 ? 0.113 -5.126 9.798 1.00 97.38 264 GLY A O 1
ATOM 1945 N N . TRP A 1 265 ? -1.484 -3.950 10.808 1.00 98.19 265 TRP A N 1
ATOM 1946 C CA . TRP A 1 265 ? -2.215 -3.699 9.566 1.00 98.19 265 TRP A CA 1
ATOM 1947 C C . TRP A 1 265 ? -1.464 -2.724 8.666 1.00 98.19 265 TRP A C 1
ATOM 1949 O O . TRP A 1 265 ? -1.080 -1.639 9.106 1.00 98.19 265 TRP A O 1
ATOM 1959 N N . GLU A 1 266 ? -1.357 -3.081 7.392 1.00 97.56 266 GLU A N 1
ATOM 1960 C CA . GLU A 1 266 ? -0.720 -2.271 6.362 1.00 97.56 266 GLU A CA 1
ATOM 1961 C C . GLU A 1 266 ? -1.402 -2.421 4.998 1.00 97.56 266 GLU A C 1
ATOM 1963 O O . GLU A 1 266 ? -2.112 -3.396 4.724 1.00 97.56 266 GLU A O 1
ATOM 1968 N N . ILE A 1 267 ? -1.196 -1.421 4.139 1.00 98.44 267 ILE A N 1
ATOM 1969 C CA . ILE A 1 267 ? -1.459 -1.526 2.704 1.00 98.44 267 ILE A CA 1
ATOM 1970 C C . ILE A 1 267 ? -0.151 -1.916 2.022 1.00 98.44 267 ILE A C 1
ATOM 1972 O O . ILE A 1 267 ? 0.697 -1.059 1.753 1.00 98.44 267 ILE A O 1
ATOM 1976 N N . HIS A 1 268 ? -0.002 -3.209 1.741 1.00 97.62 268 HIS A N 1
ATOM 1977 C CA . HIS A 1 268 ? 1.211 -3.776 1.162 1.00 97.62 268 HIS A CA 1
ATOM 1978 C C . HIS A 1 268 ? 0.870 -4.957 0.237 1.00 97.62 268 HIS A C 1
ATOM 1980 O O . HIS A 1 268 ? 0.348 -5.975 0.698 1.00 97.62 268 HIS A O 1
ATOM 1986 N N . PRO A 1 269 ? 1.142 -4.841 -1.074 1.00 97.62 269 PRO A N 1
ATOM 1987 C CA . PRO A 1 269 ? 1.701 -3.670 -1.752 1.00 97.62 269 PRO A CA 1
ATOM 1988 C C . PRO A 1 269 ? 0.643 -2.575 -1.957 1.00 97.62 269 PRO A C 1
ATOM 1990 O O . PRO A 1 269 ? -0.537 -2.849 -2.211 1.00 97.62 269 PRO A O 1
ATOM 1993 N N . LEU A 1 270 ? 1.082 -1.316 -1.942 1.00 98.31 270 LEU A N 1
ATOM 1994 C CA . LEU A 1 270 ? 0.370 -0.228 -2.601 1.00 98.31 270 LEU A CA 1
ATOM 1995 C C . LEU A 1 270 ? 0.487 -0.411 -4.116 1.00 98.31 270 LEU A C 1
ATOM 1997 O O . LEU A 1 270 ? 1.577 -0.393 -4.683 1.00 98.31 270 LEU A O 1
ATOM 2001 N N . THR A 1 271 ? -0.653 -0.532 -4.786 1.00 98.06 271 THR A N 1
ATOM 2002 C CA . THR A 1 271 ? -0.694 -0.855 -6.220 1.00 98.06 271 THR A CA 1
ATOM 2003 C C . THR A 1 271 ? -1.008 0.352 -7.088 1.00 98.06 271 THR A C 1
ATOM 2005 O O . THR A 1 271 ? -0.586 0.392 -8.244 1.00 98.06 271 THR A O 1
ATOM 2008 N N . ALA A 1 272 ? -1.706 1.358 -6.555 1.00 98.19 272 ALA A N 1
ATOM 2009 C CA . ALA A 1 272 ? -1.953 2.603 -7.265 1.00 98.19 272 ALA A CA 1
ATOM 2010 C C . ALA A 1 272 ? -2.298 3.770 -6.334 1.00 98.19 272 ALA A C 1
ATOM 2012 O O . ALA A 1 272 ? -2.791 3.573 -5.224 1.00 98.19 272 ALA A O 1
ATOM 2013 N N . TRP A 1 273 ? -2.096 4.996 -6.819 1.00 98.12 273 TRP A N 1
ATOM 2014 C CA . TRP A 1 273 ? -2.526 6.221 -6.144 1.00 98.12 273 TRP A CA 1
ATOM 2015 C C . TRP A 1 273 ? -2.931 7.310 -7.146 1.00 98.12 273 TRP A C 1
ATOM 2017 O O . TRP A 1 273 ? -2.555 7.277 -8.318 1.00 98.12 273 TRP A O 1
ATOM 2027 N N . ARG A 1 274 ? -3.681 8.310 -6.677 1.00 96.25 274 ARG A N 1
ATOM 2028 C CA . ARG A 1 274 ? -3.958 9.559 -7.409 1.00 96.25 274 ARG A CA 1
ATOM 2029 C C . ARG A 1 274 ? -4.224 10.710 -6.443 1.00 96.25 274 ARG A C 1
ATOM 2031 O O . ARG A 1 274 ? -4.575 10.479 -5.289 1.00 96.25 274 ARG A O 1
ATOM 2038 N N . ILE A 1 275 ? -4.118 11.954 -6.916 1.00 95.44 275 ILE A N 1
ATOM 2039 C CA . ILE A 1 275 ? -4.632 13.107 -6.158 1.00 95.44 275 ILE A CA 1
ATOM 2040 C C . ILE A 1 275 ? -6.141 12.925 -5.982 1.00 95.44 275 ILE A C 1
ATOM 2042 O O . ILE A 1 275 ? -6.857 12.683 -6.959 1.00 95.44 275 ILE A O 1
ATOM 2046 N N . SER A 1 276 ? -6.617 13.049 -4.745 1.00 93.88 276 SER A N 1
ATOM 2047 C CA . SER A 1 276 ? -8.030 12.876 -4.442 1.00 93.88 276 SER A CA 1
ATOM 2048 C C . SER A 1 276 ? -8.849 13.983 -5.097 1.00 93.88 276 SER A C 1
ATOM 2050 O O . SER A 1 276 ? -8.608 15.177 -4.902 1.00 93.88 276 SER A O 1
ATOM 2052 N N . THR A 1 277 ? -9.845 13.573 -5.875 1.00 84.62 277 THR A N 1
ATOM 2053 C CA . THR A 1 277 ? -10.869 14.472 -6.434 1.00 84.62 277 THR A CA 1
ATOM 2054 C C . THR A 1 277 ? -12.192 14.355 -5.682 1.00 84.62 277 THR A C 1
ATOM 2056 O O . THR A 1 277 ? -13.134 15.103 -5.953 1.00 84.62 277 THR A O 1
ATOM 2059 N N . ALA A 1 278 ? -12.257 13.454 -4.696 1.00 68.00 278 ALA A N 1
ATOM 2060 C CA . ALA A 1 278 ? -13.422 13.258 -3.861 1.00 68.00 278 ALA A CA 1
ATOM 2061 C C . ALA A 1 278 ? -13.665 14.495 -2.980 1.00 68.00 278 ALA A C 1
ATOM 2063 O O . ALA A 1 278 ? -12.815 14.928 -2.189 1.00 68.00 278 ALA A O 1
ATOM 2064 N N . SER A 1 279 ? -14.871 15.056 -3.084 1.00 61.28 279 SER A N 1
ATOM 2065 C CA . SER A 1 279 ? -15.409 15.899 -2.011 1.00 61.28 279 SER A CA 1
ATOM 2066 C C . SER A 1 279 ? -15.584 15.037 -0.752 1.00 61.28 279 SER A C 1
ATOM 2068 O O . SER A 1 279 ? -15.743 13.828 -0.902 1.00 61.28 279 SER A O 1
ATOM 2070 N N . PRO A 1 280 ? -15.560 15.592 0.477 1.00 56.50 280 PRO A N 1
ATOM 2071 C CA . PRO A 1 280 ? -15.884 14.817 1.672 1.00 56.50 280 PRO A CA 1
ATOM 2072 C C . PRO A 1 280 ? -17.291 14.221 1.510 1.00 56.50 280 PRO A C 1
ATOM 2074 O O . PRO A 1 280 ? -18.287 14.924 1.666 1.00 56.50 280 PRO A O 1
ATOM 2077 N N . SER A 1 281 ? -17.385 12.954 1.113 1.00 49.19 281 SER A N 1
ATOM 2078 C CA . SER A 1 281 ? -18.654 12.260 0.949 1.00 49.19 281 SER A CA 1
ATOM 2079 C C . SER A 1 281 ? -18.836 11.340 2.138 1.00 49.19 281 SER A C 1
ATOM 2081 O O . SER A 1 281 ? -18.054 10.415 2.341 1.00 49.19 281 SER A O 1
ATOM 2083 N N . PHE A 1 282 ? -19.875 11.580 2.927 1.00 46.56 282 PHE A N 1
ATOM 2084 C CA . PHE A 1 282 ? -20.363 10.571 3.850 1.00 46.56 282 PHE A CA 1
ATOM 2085 C C . PHE A 1 282 ? -21.038 9.480 3.007 1.00 46.56 282 PHE A C 1
ATOM 2087 O O . PHE A 1 282 ? -22.051 9.720 2.353 1.00 46.56 282 PHE A O 1
ATOM 2094 N N . SER A 1 283 ? -20.467 8.281 2.973 1.00 48.53 283 SER A N 1
ATOM 2095 C CA . SER A 1 283 ? -21.148 7.099 2.448 1.00 48.53 283 SER A CA 1
ATOM 2096 C C . SER A 1 283 ? -21.556 6.226 3.626 1.00 48.53 283 SER A C 1
ATOM 2098 O O . SER A 1 283 ? -20.713 5.622 4.286 1.00 48.53 283 SER A O 1
ATOM 2100 N N . LEU A 1 284 ? -22.858 6.157 3.902 1.00 42.56 284 LEU A N 1
ATOM 2101 C CA . LEU A 1 284 ? -23.418 5.143 4.790 1.00 42.56 284 LEU A CA 1
ATOM 2102 C C . LEU A 1 284 ? -23.426 3.813 4.030 1.00 42.56 284 LEU A C 1
ATOM 2104 O O . LEU A 1 284 ? -24.381 3.501 3.321 1.00 42.56 284 LEU A O 1
ATOM 2108 N N . ALA A 1 285 ? -22.356 3.030 4.155 1.00 43.50 285 ALA A N 1
ATOM 2109 C CA . ALA A 1 285 ? -22.362 1.639 3.720 1.00 43.50 285 ALA A CA 1
ATOM 2110 C C . ALA A 1 285 ? -23.098 0.798 4.776 1.00 43.50 285 ALA A C 1
ATOM 2112 O O . ALA A 1 285 ? -22.487 0.159 5.628 1.00 43.50 285 ALA A O 1
ATOM 2113 N N . ALA A 1 286 ? -24.431 0.833 4.757 1.00 47.72 286 ALA A N 1
ATOM 2114 C CA . ALA A 1 286 ? -25.225 -0.164 5.463 1.00 47.72 286 ALA A CA 1
ATOM 2115 C C . ALA A 1 286 ? -25.170 -1.460 4.647 1.00 47.72 286 ALA A C 1
ATOM 2117 O O . ALA A 1 286 ? -25.677 -1.502 3.527 1.00 47.72 286 ALA A O 1
ATOM 2118 N N . ASN A 1 287 ? -24.545 -2.508 5.183 1.00 43.56 287 ASN A N 1
ATOM 2119 C CA . ASN A 1 287 ? -24.644 -3.845 4.609 1.00 43.56 287 ASN A CA 1
ATOM 2120 C C . ASN A 1 287 ? -25.768 -4.605 5.341 1.00 43.56 287 ASN A C 1
ATOM 2122 O O . ASN A 1 287 ? -25.548 -5.071 6.457 1.00 43.56 287 ASN A O 1
ATOM 2126 N N . PRO A 1 288 ? -26.982 -4.723 4.771 1.00 49.66 288 PRO A N 1
ATOM 2127 C CA . PRO A 1 288 ? -28.121 -5.343 5.451 1.00 49.66 288 PRO A CA 1
ATOM 2128 C C . PRO A 1 288 ? -27.966 -6.858 5.668 1.00 49.66 288 PRO A C 1
ATOM 2130 O O . PRO A 1 288 ? -28.801 -7.463 6.333 1.00 49.66 288 PRO A O 1
ATOM 2133 N N . SER A 1 289 ? -26.909 -7.487 5.142 1.00 51.00 289 SER A N 1
ATOM 2134 C CA . SER A 1 289 ? -26.708 -8.937 5.252 1.00 51.00 289 SER A CA 1
ATOM 2135 C C . SER A 1 289 ? -26.198 -9.424 6.620 1.00 51.00 289 SER A C 1
ATOM 2137 O O . SER A 1 289 ? -26.136 -10.632 6.835 1.00 51.00 289 SER A O 1
ATOM 2139 N N . SER A 1 290 ? -25.902 -8.532 7.575 1.00 50.69 290 SER A N 1
ATOM 2140 C CA . SER A 1 290 ? -25.509 -8.904 8.949 1.00 50.69 290 SER A CA 1
ATOM 2141 C C . SER A 1 290 ? -26.633 -8.819 9.992 1.00 50.69 290 SER A C 1
ATOM 2143 O O . SER A 1 290 ? -26.424 -9.211 11.139 1.00 50.69 290 SER A O 1
ATOM 2145 N N . LEU A 1 291 ? -27.836 -8.357 9.630 1.00 44.09 291 LEU A N 1
ATOM 2146 C CA . LEU A 1 291 ? -28.981 -8.305 10.547 1.00 44.09 291 LEU A CA 1
ATOM 2147 C C . LEU A 1 291 ? -29.814 -9.589 10.455 1.00 44.09 291 LEU A C 1
ATOM 2149 O O . LEU A 1 291 ? -30.921 -9.612 9.921 1.00 44.09 291 LEU A O 1
ATOM 2153 N N . SER A 1 292 ? -29.291 -10.678 11.016 1.00 44.72 292 SER A N 1
ATOM 2154 C CA . SER A 1 292 ? -30.125 -11.826 11.376 1.00 44.72 292 SER A CA 1
ATOM 2155 C C . SER A 1 292 ? -30.850 -11.517 12.689 1.00 44.72 292 SER A C 1
ATOM 2157 O O . SER A 1 292 ? -30.348 -11.820 13.771 1.00 44.72 292 SER A O 1
ATOM 2159 N N . LEU A 1 293 ? -32.028 -10.893 12.614 1.00 46.69 293 LEU A N 1
ATOM 2160 C CA . LEU A 1 293 ? -32.938 -10.850 13.759 1.00 46.69 293 LEU A CA 1
ATOM 2161 C C . LEU A 1 293 ? -33.492 -12.261 13.979 1.00 46.69 293 LEU A C 1
ATOM 2163 O O . LEU A 1 293 ? -34.239 -12.786 13.152 1.00 46.69 293 LEU A O 1
ATOM 2167 N N . LEU A 1 294 ? -33.109 -12.885 15.092 1.00 49.00 294 LEU A N 1
ATOM 2168 C CA . LEU A 1 294 ? -33.752 -14.111 15.553 1.00 49.00 294 LEU A CA 1
ATOM 2169 C C . LEU A 1 294 ? -35.214 -13.799 15.933 1.00 49.00 294 LEU A C 1
ATOM 2171 O O . LEU A 1 294 ? -35.476 -12.733 16.501 1.00 49.00 294 LEU A O 1
ATOM 2175 N N . PRO A 1 295 ? -36.180 -14.698 15.654 1.00 36.22 295 PRO A N 1
ATOM 2176 C CA . PRO A 1 295 ? -37.573 -14.476 16.024 1.00 36.22 295 PRO A CA 1
ATOM 2177 C C . PRO A 1 295 ? -37.704 -14.229 17.534 1.00 36.22 295 PRO A C 1
ATOM 2179 O O . PRO A 1 295 ? -37.392 -15.110 18.333 1.00 36.22 295 PRO A O 1
ATOM 2182 N N . GLY A 1 296 ? -38.176 -13.038 17.919 1.00 45.28 296 GLY A N 1
ATOM 2183 C CA . GLY A 1 296 ? -38.507 -12.704 19.309 1.00 45.28 296 GLY A CA 1
ATOM 2184 C C . GLY A 1 296 ? -37.677 -11.607 19.984 1.00 45.28 296 GLY A C 1
ATOM 2185 O O . GLY A 1 296 ? -37.889 -11.378 21.172 1.00 45.28 296 GLY A O 1
ATOM 2186 N N . GLN A 1 297 ? -36.786 -10.900 19.281 1.00 38.81 297 GLN A N 1
ATOM 2187 C CA . GLN A 1 297 ? -36.145 -9.695 19.831 1.00 38.81 297 GLN A CA 1
ATOM 2188 C C . GLN A 1 297 ? -36.517 -8.435 19.043 1.00 38.81 297 GLN A C 1
ATOM 2190 O O . GLN A 1 297 ? -36.417 -8.399 17.819 1.00 38.81 297 GLN A O 1
ATOM 2195 N N . SER A 1 298 ? -36.965 -7.406 19.763 1.00 44.59 298 SER A N 1
ATOM 2196 C CA . SER A 1 298 ? -37.102 -6.039 19.258 1.00 44.59 298 SER A CA 1
ATOM 2197 C C . SER A 1 298 ? -35.736 -5.352 19.278 1.00 44.59 298 SER A C 1
ATOM 2199 O O . SER A 1 298 ? -35.039 -5.445 20.290 1.00 44.59 298 SER A O 1
ATOM 2201 N N . GLY A 1 299 ? -35.373 -4.716 18.160 1.00 45.97 299 GLY A N 1
ATOM 2202 C CA . GLY A 1 299 ? -34.144 -3.928 18.017 1.00 45.97 299 GLY A CA 1
ATOM 2203 C C . GLY A 1 299 ? -34.173 -2.588 18.737 1.00 45.97 299 GLY A C 1
ATOM 2204 O O . GLY A 1 299 ? -35.241 -2.219 19.278 1.00 45.97 299 GLY A O 1
#

Radius of gyration: 30.54 Å; chains: 1; bounding box: 90×80×77 Å

Foldseek 3Di:
DDDDDDDDDDDDDDDDDDDDDDDDDDDDDDDDPDDPPPPPPDPPPPPPPDQADPQPQDGARAAEDALLQQQADDADPLLAGDLVRHQCPPFWDDPFFGLLLQGAPDLADPQADPHHTDQWDQHPVRDIDGQKHKYWWWFKADWDWADWDQFGTNNRVGGGFPPSDTGTKTKIKIFDPPADQADSVDSRGNSGIAIAIQHRSCVSSVSADDPGQHHVVVLPVQADHCPPPQCVDVVGDLSRTKMWIAGWGFQPVCCCPSRRSNGRIHRRHTRHMDRHPDDPDDDPPDDVVPPPDDPPDDD